Protein AF-A0A2C9LHX3-F1 (afdb_monomer)

Secondary structure (DSSP, 8-state):
-----PPPSSHHHHHHHHHHHHHHHTTEEEEEEEES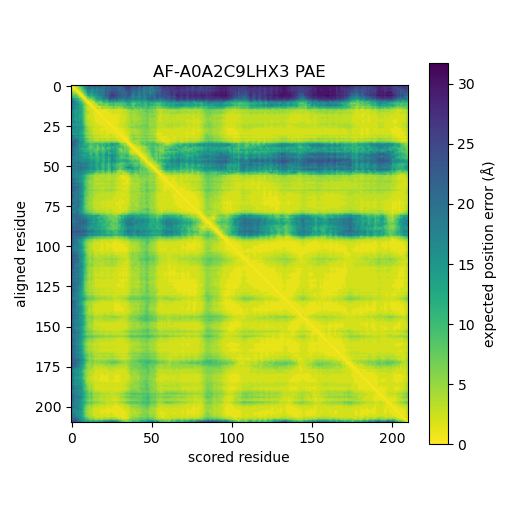S-HHHHHHHHHTTSGGGTTEEEESSGGG-SHHHHHHHHHHHHTPPPB-TTSPBPPPPSS--EEEEEEEE-STTT-HHHHHHHHHHHHHHHHHS-BSTTSEEEEEEEESSSEEEEE-TTS-SSHHHHHHHHHT-----S---HHHHHHHIIIIITSGGGT--SSS-EEEEEEE--

Nearest PDB structures (foldseek):
  4neh-assembly1_A  TM=8.102E-01  e=3.049E-07  Homo sapiens
  4dmu-assembly5_J  TM=9.022E-01  e=3.656E-06  Homo sapiens
  3hxq-assembly1_A  TM=9.289E-01  e=1.877E-05  Homo sapiens
  1m10-assembly1_A  TM=8.934E-01  e=4.125E-05  Homo sapiens
  4c2b-assembly3_E  TM=8.508E-01  e=2.699E-05  Homo sapiens

InterPro domains:
  IPR002035 von Willebrand factor, type A [PF00092] (99-209)
  IPR002035 von Willebrand factor, type A [PS50234] (99-210)
  IPR002035 von Willebrand factor, type A [SM00327] (97-210)
  IPR036465 von Willebrand factor 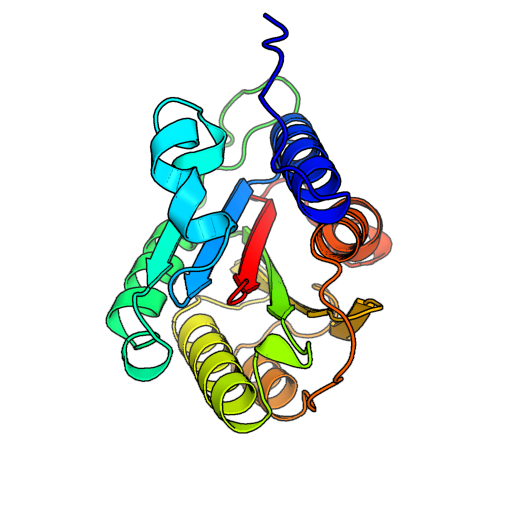A-like domain superfamily [G3DSA:3.40.50.410] (97-210)
  IPR036465 von Willebrand factor A-like domain superfamily [SSF53300] (86-208)
  IPR050525 Extracellular Matrix Assembly and Organization [PTHR24020] (97-209)

Solvent-accessible surface area (backbone atoms only — not comparable to full-atom values): 11279 Å² total; per-residue (Å²): 132,91,76,88,77,87,68,53,97,48,72,51,50,43,38,34,53,54,39,51,53,57,31,48,78,70,58,31,49,55,33,37,40,26,30,35,84,17,63,59,42,70,42,44,71,81,38,59,88,39,84,76,41,79,40,55,46,75,26,78,36,66,90,63,54,37,67,74,57,30,52,53,48,37,56,52,60,50,65,52,69,22,51,47,98,89,67,47,77,49,84,81,66,100,59,50,41,26,41,35,40,36,38,40,49,24,17,50,91,51,37,73,70,48,35,51,46,51,49,52,35,52,35,52,27,52,69,69,43,66,43,23,82,90,26,26,30,52,20,40,30,39,27,9,70,53,74,42,79,78,41,50,33,65,74,44,52,44,49,68,59,46,44,57,52,54,69,68,66,71,84,68,44,50,50,76,38,61,23,58,40,49,46,45,44,64,65,52,51,55,25,66,92,29,50,41,62,84,88,32,27,36,34,38,38,39,38,44,54,78

Organism: Biomphalaria glabrata (NCBI:txid6526)

Foldseek 3Di:
DDDDDDDPPDPLRVLQVVLLVVCVLVLEQEAEEAAAPDPVNVCLVVCVPPPNSVRYDYHNHLVSLDLVSLLVNQVVQQPDFAAANVGHTFDDDPARAEEEEEEQELEPVCPQVSSVSSLVSVLSSLVSHPAAPRHYFYWYWYDAPAIDTLAASPPDRDSVVVSVSSVPDHRDYHHHRNSRSSVCCVPPRCDVVRPHDNNHHNYYYYYYHD

Structure (mmCIF, N/CA/C/O backbone):
data_AF-A0A2C9LHX3-F1
#
_entry.id   AF-A0A2C9LHX3-F1
#
loop_
_atom_site.group_PDB
_atom_site.id
_atom_site.type_symbol
_atom_site.label_atom_id
_atom_site.label_alt_id
_atom_site.label_comp_id
_atom_site.label_asym_id
_atom_site.label_entity_id
_atom_site.label_seq_id
_atom_site.pdbx_PDB_ins_code
_atom_site.Cartn_x
_atom_site.Cartn_y
_atom_site.Cartn_z
_atom_site.occupancy
_atom_site.B_iso_or_equiv
_atom_site.auth_seq_id
_atom_site.auth_comp_id
_atom_site.auth_asym_id
_atom_site.auth_atom_id
_atom_site.pdbx_PDB_model_num
ATOM 1 N N . VAL A 1 1 ? -1.396 25.280 12.300 1.00 26.58 1 VAL A N 1
ATOM 2 C CA . VAL A 1 1 ? -0.333 26.077 11.641 1.00 26.58 1 VAL A CA 1
ATOM 3 C C . VAL A 1 1 ? -0.161 25.522 10.239 1.00 26.58 1 VAL A C 1
ATOM 5 O O . VAL A 1 1 ? 0.202 24.363 10.111 1.00 26.58 1 VAL A O 1
ATOM 8 N N . ILE A 1 2 ? -0.528 26.277 9.203 1.00 24.61 2 ILE A N 1
ATOM 9 C CA . ILE A 1 2 ? -0.367 25.837 7.810 1.00 24.61 2 ILE A CA 1
ATOM 10 C C . ILE A 1 2 ? 1.069 26.170 7.411 1.00 24.61 2 ILE A C 1
ATOM 12 O O . ILE A 1 2 ? 1.394 27.337 7.217 1.00 24.61 2 ILE A O 1
ATOM 16 N N . ILE A 1 3 ? 1.935 25.160 7.350 1.00 26.03 3 ILE A N 1
ATOM 17 C CA . ILE A 1 3 ? 3.317 25.320 6.892 1.00 26.03 3 ILE A CA 1
ATOM 18 C C . ILE A 1 3 ? 3.350 25.011 5.394 1.00 26.03 3 ILE A C 1
ATOM 20 O O . ILE A 1 3 ? 2.877 23.967 4.949 1.00 26.03 3 ILE A O 1
ATOM 24 N N . HIS A 1 4 ? 3.846 25.978 4.624 1.00 30.05 4 HIS A N 1
ATOM 25 C CA . HIS A 1 4 ? 4.151 25.872 3.199 1.00 30.05 4 HIS A CA 1
ATOM 26 C C . HIS A 1 4 ? 5.314 24.887 3.013 1.00 30.05 4 HIS A C 1
ATOM 28 O O . HIS A 1 4 ? 6.339 25.041 3.675 1.00 30.05 4 HIS A O 1
ATOM 34 N N . ILE A 1 5 ? 5.173 23.890 2.136 1.00 36.22 5 ILE A N 1
ATOM 35 C CA . ILE A 1 5 ? 6.195 22.854 1.939 1.00 36.22 5 ILE A CA 1
ATOM 36 C C . ILE A 1 5 ? 6.748 22.944 0.515 1.00 36.22 5 ILE A C 1
ATOM 38 O O . ILE A 1 5 ? 6.001 22.960 -0.464 1.00 36.22 5 ILE A O 1
ATOM 42 N N . GLY A 1 6 ? 8.076 23.049 0.431 1.00 30.72 6 GLY A N 1
ATOM 43 C CA . GLY A 1 6 ? 8.847 23.207 -0.796 1.00 30.72 6 GLY A CA 1
ATOM 44 C C . GLY A 1 6 ? 8.602 22.080 -1.795 1.00 30.72 6 GLY A C 1
ATOM 45 O O . GLY A 1 6 ? 8.682 20.895 -1.479 1.00 30.72 6 GLY A O 1
ATOM 46 N N . ALA A 1 7 ? 8.301 22.488 -3.022 1.00 37.59 7 ALA A N 1
ATOM 47 C CA . ALA A 1 7 ? 8.028 21.616 -4.144 1.00 37.59 7 ALA A CA 1
ATOM 48 C C . ALA A 1 7 ? 9.281 20.822 -4.550 1.00 37.59 7 ALA A C 1
ATOM 50 O O . ALA A 1 7 ? 10.318 21.396 -4.884 1.00 37.59 7 ALA A O 1
ATOM 51 N N . GLY A 1 8 ? 9.150 19.496 -4.650 1.00 39.44 8 GLY A N 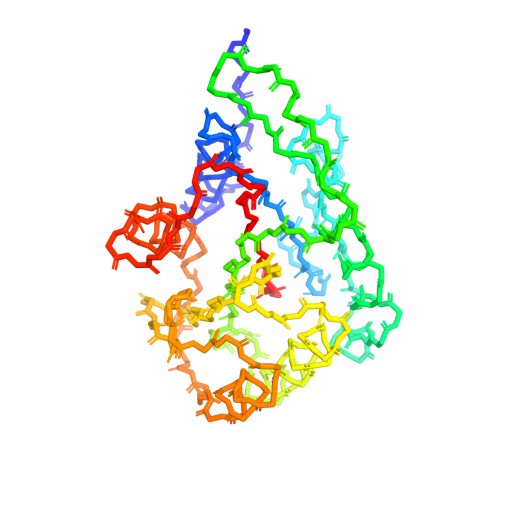1
ATOM 52 C CA . GLY A 1 8 ? 9.846 18.796 -5.727 1.00 39.44 8 GLY A CA 1
ATOM 53 C C . GLY A 1 8 ? 9.442 19.453 -7.050 1.00 39.44 8 GLY A C 1
ATOM 54 O O . GLY A 1 8 ? 8.278 19.814 -7.235 1.00 39.44 8 GLY A O 1
ATOM 55 N N . THR A 1 9 ? 10.391 19.678 -7.951 1.00 43.69 9 THR A N 1
ATOM 56 C CA . THR A 1 9 ? 10.204 20.524 -9.142 1.00 43.69 9 THR A CA 1
ATOM 57 C C . THR A 1 9 ? 9.243 19.939 -10.194 1.00 43.69 9 THR A C 1
ATOM 59 O O . THR A 1 9 ? 8.984 20.586 -11.206 1.00 43.69 9 THR A O 1
ATOM 62 N N . GLY A 1 10 ? 8.659 18.755 -9.955 1.00 54.88 10 GLY A N 1
ATOM 63 C CA . GLY A 1 10 ? 7.662 18.102 -10.809 1.00 54.88 10 GLY A CA 1
ATOM 64 C C . GLY A 1 10 ? 6.211 18.256 -10.324 1.00 54.88 10 GLY A C 1
ATOM 65 O O . GLY A 1 10 ? 5.929 18.551 -9.161 1.00 54.88 10 GLY A O 1
ATOM 66 N N . ALA A 1 11 ? 5.249 18.052 -11.229 1.00 61.38 11 ALA A N 1
ATOM 67 C CA . ALA A 1 11 ? 3.821 18.042 -10.890 1.00 61.38 11 ALA A CA 1
ATOM 68 C C . ALA A 1 11 ? 3.440 16.853 -9.981 1.00 61.38 11 ALA A C 1
ATOM 70 O O . ALA A 1 11 ? 2.682 17.040 -9.031 1.00 61.38 11 ALA A O 1
ATOM 71 N N . ASP A 1 12 ? 4.015 15.665 -10.212 1.00 66.62 12 ASP A N 1
ATOM 72 C CA . ASP A 1 12 ? 3.725 14.465 -9.408 1.00 66.62 12 ASP A CA 1
ATOM 73 C C . ASP A 1 12 ? 4.192 14.611 -7.949 1.00 66.62 12 ASP A C 1
ATOM 75 O O . ASP A 1 12 ? 3.448 14.274 -7.036 1.00 66.62 12 ASP A O 1
ATOM 79 N N . SER A 1 13 ? 5.352 15.232 -7.695 1.00 61.88 13 SER A N 1
ATOM 80 C CA . SER A 1 13 ? 5.851 15.450 -6.327 1.00 61.88 13 SER A CA 1
ATOM 81 C C . SER A 1 13 ? 4.973 16.391 -5.498 1.00 61.88 13 SER A C 1
ATOM 83 O O . SER A 1 13 ? 4.777 16.160 -4.305 1.00 61.88 13 SER A O 1
ATOM 85 N N . ARG A 1 14 ? 4.413 17.442 -6.117 1.00 66.69 14 ARG A N 1
ATOM 86 C CA . ARG A 1 14 ? 3.448 18.333 -5.446 1.00 66.69 14 ARG A CA 1
ATOM 87 C C . ARG A 1 14 ? 2.144 17.601 -5.159 1.00 66.69 14 ARG A C 1
ATOM 89 O O . ARG A 1 14 ? 1.678 17.603 -4.024 1.00 66.69 14 ARG A O 1
ATOM 96 N N . ASN A 1 15 ? 1.625 16.894 -6.162 1.00 76.19 15 ASN A N 1
ATOM 97 C CA . ASN A 1 15 ? 0.421 16.092 -5.999 1.00 76.19 15 ASN A CA 1
ATOM 98 C C . ASN A 1 15 ? 0.606 15.032 -4.906 1.00 76.19 15 ASN A C 1
ATOM 100 O O . ASN A 1 15 ? -0.295 14.846 -4.098 1.00 76.19 15 ASN A O 1
ATOM 104 N N . TYR A 1 16 ? 1.750 14.357 -4.831 1.00 80.50 16 TYR A N 1
ATOM 105 C CA . TYR A 1 16 ? 2.036 13.401 -3.766 1.00 80.50 16 TYR A CA 1
ATOM 106 C C . TYR A 1 16 ? 1.929 14.047 -2.379 1.00 80.50 16 TYR A C 1
ATOM 108 O O . TYR A 1 16 ? 1.150 13.568 -1.558 1.00 80.50 16 TYR A O 1
ATOM 116 N N . ALA A 1 17 ? 2.656 15.143 -2.128 1.00 77.19 17 ALA A N 1
ATOM 117 C CA . ALA A 1 17 ? 2.717 15.762 -0.803 1.00 77.19 17 ALA A CA 1
ATOM 118 C C . ALA A 1 17 ? 1.336 16.255 -0.344 1.00 77.19 17 ALA A C 1
ATOM 120 O O . ALA A 1 17 ? 0.904 15.948 0.769 1.00 77.19 17 ALA A O 1
ATOM 121 N N . ASP A 1 18 ? 0.596 16.918 -1.236 1.00 83.50 18 ASP A N 1
ATOM 122 C CA . ASP A 1 18 ? -0.776 17.354 -0.966 1.00 83.50 18 ASP A CA 1
ATOM 123 C C . ASP A 1 18 ? -1.690 16.158 -0.670 1.00 83.50 18 ASP A C 1
ATOM 125 O O . ASP A 1 18 ? -2.533 16.199 0.232 1.00 83.50 18 ASP A O 1
ATOM 129 N N . ASN A 1 19 ? -1.513 15.051 -1.399 1.00 86.69 19 ASN A N 1
ATOM 130 C CA . ASN A 1 19 ? -2.313 13.860 -1.175 1.00 86.69 19 ASN A CA 1
ATOM 131 C C . ASN A 1 19 ? -1.940 13.116 0.124 1.00 86.69 19 ASN A C 1
ATOM 133 O O . ASN A 1 19 ? -2.826 12.554 0.771 1.00 86.69 19 ASN A O 1
ATOM 137 N N . VAL A 1 20 ? -0.685 13.126 0.562 1.00 83.69 20 VAL A N 1
ATOM 138 C CA . VAL A 1 20 ? -0.319 12.579 1.878 1.00 83.69 20 VAL A CA 1
ATOM 139 C C . VAL A 1 20 ? -0.910 13.440 2.990 1.00 83.69 20 VAL A C 1
ATOM 141 O O . VAL A 1 20 ? -1.578 12.910 3.877 1.00 83.69 20 VAL A O 1
ATOM 144 N N . LYS A 1 21 ? -0.778 14.766 2.898 1.00 83.31 21 LYS A N 1
ATOM 145 C CA . LYS A 1 21 ? -1.331 15.696 3.888 1.00 83.31 21 LYS A CA 1
ATOM 146 C C . LYS A 1 21 ? -2.838 15.513 4.080 1.00 83.31 21 LYS A C 1
ATOM 148 O O . LYS A 1 21 ? -3.302 15.305 5.196 1.00 83.31 21 LYS A O 1
ATOM 153 N N . ILE A 1 22 ? -3.600 15.506 2.987 1.00 86.88 22 ILE A N 1
ATOM 154 C CA . ILE A 1 22 ? -5.056 15.302 3.036 1.00 86.88 22 ILE A CA 1
ATOM 155 C C . ILE A 1 22 ? -5.409 13.888 3.544 1.00 86.88 22 ILE A C 1
ATOM 157 O O . ILE A 1 22 ? -6.469 13.698 4.135 1.00 86.88 22 ILE A O 1
ATOM 161 N N . ALA A 1 23 ? -4.562 12.873 3.313 1.00 87.31 23 ALA A N 1
ATOM 162 C CA . ALA A 1 23 ? -4.775 11.545 3.897 1.00 87.31 23 ALA A CA 1
ATOM 163 C C . ALA A 1 23 ? -4.727 11.618 5.428 1.00 87.31 23 ALA A C 1
ATOM 165 O O . ALA A 1 23 ? -5.660 11.168 6.090 1.00 87.31 23 ALA A O 1
ATOM 166 N N . LEU A 1 24 ? -3.689 12.256 5.969 1.00 84.44 24 LEU A N 1
ATOM 167 C CA . LEU A 1 24 ? -3.492 12.406 7.408 1.00 84.44 24 LEU A CA 1
ATOM 168 C C . LEU A 1 24 ? -4.596 13.246 8.056 1.00 84.44 24 LEU A C 1
ATOM 170 O O . LEU A 1 24 ? -5.100 12.865 9.106 1.00 84.44 24 LEU A O 1
ATOM 174 N N . GLU A 1 25 ? -5.039 14.326 7.403 1.00 84.50 25 GLU A N 1
ATOM 175 C CA . GLU A 1 25 ? -6.191 15.132 7.846 1.00 84.50 25 GLU A CA 1
ATOM 176 C C . GLU A 1 25 ? -7.493 14.313 7.915 1.00 84.50 25 GLU A C 1
ATOM 178 O O . GLU A 1 25 ? -8.366 14.607 8.723 1.00 84.50 25 GLU A O 1
ATOM 183 N N . LYS A 1 26 ? -7.616 13.252 7.106 1.00 85.25 26 LYS A N 1
ATOM 184 C CA . LYS A 1 26 ? -8.730 12.291 7.148 1.00 85.25 26 LYS A CA 1
ATOM 185 C C . LYS A 1 26 ? -8.484 11.114 8.105 1.00 85.25 26 LYS A C 1
ATOM 187 O O . LYS A 1 26 ? -9.244 10.147 8.075 1.00 85.25 26 LYS A O 1
ATOM 192 N N . GLY A 1 27 ? -7.417 11.132 8.903 1.00 84.69 27 GLY A N 1
ATOM 193 C CA . GLY A 1 27 ? -7.042 10.018 9.780 1.00 84.69 27 GLY A CA 1
ATOM 194 C C . GLY A 1 27 ? -6.574 8.765 9.028 1.00 84.69 27 GLY A C 1
ATOM 195 O O . GLY A 1 27 ? -6.708 7.654 9.538 1.00 84.69 27 GLY A O 1
ATOM 196 N N . ILE A 1 28 ? -6.076 8.918 7.795 1.00 88.38 28 ILE A N 1
ATOM 197 C CA . ILE A 1 28 ? -5.495 7.835 6.991 1.00 88.38 28 ILE A CA 1
ATOM 198 C C . ILE A 1 28 ? -3.972 7.902 7.111 1.00 88.38 28 ILE A C 1
ATOM 200 O O . ILE A 1 28 ? -3.351 8.899 6.745 1.00 88.38 28 ILE A O 1
ATOM 204 N N . ILE A 1 29 ? -3.367 6.817 7.586 1.00 88.94 29 ILE A N 1
ATOM 205 C CA . ILE A 1 29 ? -1.917 6.691 7.766 1.00 88.94 29 ILE A CA 1
ATOM 206 C C . ILE A 1 29 ? -1.294 6.261 6.436 1.00 88.94 29 ILE A C 1
ATOM 208 O O . ILE A 1 29 ? -1.824 5.373 5.774 1.00 88.94 29 ILE A O 1
ATOM 212 N N . VAL A 1 30 ? -0.170 6.858 6.034 1.00 89.06 30 VAL A N 1
ATOM 213 C CA . VAL A 1 30 ? 0.506 6.525 4.767 1.00 89.06 30 VAL A CA 1
ATOM 214 C C . VAL A 1 30 ? 1.917 6.024 5.041 1.00 89.06 30 VAL A C 1
ATOM 216 O O . VAL A 1 30 ? 2.792 6.803 5.399 1.00 89.06 30 VAL A O 1
ATOM 219 N N . TYR A 1 31 ? 2.142 4.730 4.837 1.00 90.88 31 TYR A N 1
ATOM 220 C CA . TYR A 1 31 ? 3.459 4.106 4.841 1.00 90.88 31 TYR A CA 1
ATOM 221 C C . TYR A 1 31 ? 4.077 4.144 3.450 1.00 90.88 31 TYR A C 1
ATOM 223 O O . TYR A 1 31 ? 3.475 3.657 2.496 1.00 90.88 31 TYR A O 1
ATOM 231 N N . ASN A 1 32 ? 5.299 4.660 3.339 1.00 87.69 32 ASN A N 1
ATOM 232 C CA . ASN A 1 32 ? 6.011 4.760 2.067 1.00 87.69 32 ASN A CA 1
ATOM 233 C C . ASN A 1 32 ? 7.176 3.777 2.044 1.00 87.69 32 ASN A C 1
ATOM 235 O O . ASN A 1 32 ? 8.154 3.961 2.760 1.00 87.69 32 ASN A O 1
ATOM 239 N N . VAL A 1 33 ? 7.094 2.748 1.212 1.00 90.62 33 VAL A N 1
ATOM 240 C CA . VAL A 1 33 ? 8.188 1.828 0.902 1.00 90.62 33 VAL A CA 1
ATOM 241 C C . VAL A 1 33 ? 8.810 2.287 -0.412 1.00 90.62 33 VAL A C 1
ATOM 243 O O . VAL A 1 33 ? 8.330 1.956 -1.496 1.00 90.62 33 VAL A O 1
ATOM 246 N N . ALA A 1 34 ? 9.850 3.106 -0.300 1.00 86.25 34 ALA A N 1
ATOM 247 C CA . ALA A 1 34 ? 10.487 3.749 -1.441 1.00 86.25 34 ALA A CA 1
ATOM 248 C C . ALA A 1 34 ? 11.812 3.047 -1.760 1.00 86.25 34 ALA A C 1
ATOM 250 O O . ALA A 1 34 ? 12.700 2.980 -0.909 1.00 86.25 34 ALA A O 1
ATOM 251 N N . VAL A 1 35 ? 11.922 2.485 -2.963 1.00 88.12 35 VAL A N 1
ATOM 252 C CA . VAL A 1 35 ? 13.043 1.632 -3.373 1.00 88.12 35 VAL A CA 1
ATOM 253 C C . VAL A 1 35 ? 13.988 2.379 -4.317 1.00 88.12 35 VAL A C 1
ATOM 255 O O . VAL A 1 35 ? 13.544 2.919 -5.322 1.00 88.12 35 VAL A O 1
ATOM 258 N N . GLY A 1 36 ? 15.292 2.352 -4.056 1.00 84.88 36 GLY A N 1
ATOM 259 C CA . GLY A 1 36 ? 16.303 3.023 -4.873 1.00 84.88 36 GLY A CA 1
ATOM 260 C C . GLY A 1 36 ? 16.696 4.392 -4.328 1.00 84.88 36 GLY A C 1
ATOM 261 O O . GLY A 1 36 ? 16.655 4.645 -3.127 1.00 84.88 36 GLY A O 1
ATOM 262 N N . ASP A 1 37 ? 17.084 5.270 -5.239 1.00 70.94 37 ASP A N 1
ATOM 263 C CA . ASP A 1 37 ? 17.548 6.641 -5.030 1.00 70.94 37 ASP A CA 1
ATOM 264 C C . ASP A 1 37 ? 16.574 7.660 -5.647 1.00 70.94 37 ASP A C 1
ATOM 266 O O . ASP A 1 37 ? 16.965 8.734 -6.103 1.00 70.94 37 ASP A O 1
ATOM 270 N N . GLY A 1 38 ? 15.286 7.309 -5.670 1.00 65.69 38 GLY A N 1
ATOM 271 C CA . GLY A 1 38 ? 14.204 8.139 -6.190 1.00 65.69 38 GLY A CA 1
ATOM 272 C C . GLY A 1 38 ? 13.948 9.423 -5.390 1.00 65.69 38 GLY A C 1
ATOM 273 O O . GLY A 1 38 ? 14.425 9.603 -4.267 1.00 65.69 38 GLY A O 1
ATOM 274 N N . TRP A 1 39 ? 13.150 10.330 -5.955 1.00 64.94 39 TRP A N 1
ATOM 275 C CA . TRP A 1 39 ? 12.713 11.580 -5.335 1.00 64.94 39 TRP A CA 1
ATOM 276 C C . TRP A 1 39 ? 12.108 11.353 -3.949 1.00 64.94 39 TRP A C 1
ATOM 278 O O . TRP A 1 39 ? 12.465 12.095 -3.032 1.00 64.94 39 TRP A O 1
ATOM 288 N N . ILE A 1 40 ? 11.251 10.332 -3.772 1.00 64.25 40 ILE A N 1
ATOM 289 C CA . ILE A 1 40 ? 10.654 10.056 -2.455 1.00 64.25 40 ILE A CA 1
ATOM 290 C C . ILE A 1 40 ? 11.765 9.795 -1.445 1.00 64.25 40 ILE A C 1
ATOM 292 O O . ILE A 1 40 ? 11.768 10.438 -0.401 1.00 64.25 40 ILE A O 1
ATOM 296 N N . VAL A 1 41 ? 12.726 8.924 -1.782 1.00 63.19 41 VAL A N 1
ATOM 297 C CA . VAL A 1 41 ? 13.870 8.553 -0.928 1.00 63.19 41 VAL A CA 1
ATOM 298 C C . VAL A 1 41 ? 14.748 9.766 -0.617 1.00 63.19 41 VAL A C 1
ATOM 300 O O . VAL A 1 41 ? 15.054 10.024 0.546 1.00 63.19 41 VAL A O 1
ATOM 303 N N . ASN A 1 42 ? 15.101 10.551 -1.635 1.00 61.25 42 ASN A N 1
ATOM 304 C CA . ASN A 1 42 ? 16.011 11.691 -1.502 1.00 61.25 42 ASN A CA 1
ATOM 305 C C . ASN A 1 42 ? 15.404 12.869 -0.739 1.00 61.25 42 ASN A C 1
ATOM 307 O O . ASN A 1 42 ? 16.137 13.683 -0.182 1.00 61.25 42 ASN A O 1
ATOM 311 N N . LYS A 1 43 ? 14.073 12.969 -0.696 1.00 63.06 43 LYS A N 1
ATOM 312 C CA . LYS A 1 43 ? 13.369 14.001 0.069 1.00 63.06 43 LYS A CA 1
ATOM 313 C C . LYS A 1 43 ? 12.967 13.563 1.472 1.00 63.06 43 LYS A C 1
ATOM 315 O O . LYS A 1 43 ? 12.535 14.409 2.252 1.00 63.06 43 LYS A O 1
ATOM 320 N N . LEU A 1 44 ? 13.156 12.292 1.842 1.00 59.22 44 LEU A N 1
ATOM 321 C CA . LEU A 1 44 ? 12.843 11.823 3.197 1.00 59.22 44 LEU A CA 1
ATOM 322 C C . LEU A 1 44 ? 13.588 12.610 4.279 1.00 59.22 44 LEU A C 1
ATOM 324 O O . LEU A 1 44 ? 13.030 12.803 5.350 1.00 59.22 44 LEU A O 1
ATOM 328 N N . SER A 1 45 ? 14.810 13.080 4.014 1.00 51.09 45 SER A N 1
ATOM 329 C CA . SER A 1 45 ? 15.601 13.875 4.963 1.00 51.09 45 SER A CA 1
ATOM 330 C C . SER A 1 45 ? 15.059 15.295 5.153 1.00 51.09 45 SER A C 1
ATOM 332 O O . SER A 1 45 ? 15.012 15.780 6.280 1.00 51.09 45 SER A O 1
ATOM 334 N N . GLU A 1 46 ? 14.598 15.942 4.080 1.00 54.22 46 GLU A N 1
ATOM 335 C CA . GLU A 1 46 ? 13.963 17.269 4.132 1.00 54.22 46 GLU A CA 1
ATOM 336 C C . GLU A 1 46 ? 12.619 17.222 4.862 1.00 54.22 46 GLU A C 1
ATOM 338 O O . GLU A 1 46 ? 12.219 18.177 5.528 1.00 54.22 46 GLU A O 1
ATOM 343 N N . PHE A 1 47 ? 11.936 16.087 4.760 1.00 52.38 47 PHE A N 1
ATOM 344 C CA . PHE A 1 47 ? 10.643 15.875 5.377 1.00 52.38 47 PHE A CA 1
ATOM 345 C C . PHE A 1 47 ? 10.725 15.181 6.749 1.00 52.38 47 PHE A C 1
ATOM 347 O O . PHE A 1 47 ? 9.726 15.176 7.450 1.00 52.38 47 PHE A O 1
ATOM 354 N N . ALA A 1 48 ? 11.889 14.678 7.188 1.00 49.16 48 ALA A N 1
ATOM 355 C CA . ALA A 1 48 ? 12.076 13.882 8.415 1.00 49.16 48 ALA A CA 1
ATOM 356 C C . ALA A 1 48 ? 11.591 14.548 9.721 1.00 49.16 48 ALA A C 1
ATOM 358 O O . ALA A 1 48 ? 11.357 13.858 10.713 1.00 49.16 48 ALA A O 1
ATOM 359 N N . GLY A 1 49 ? 11.450 15.877 9.734 1.00 50.34 49 GLY A N 1
ATOM 360 C CA . GLY A 1 49 ? 10.885 16.641 10.853 1.00 50.34 49 GLY A CA 1
ATOM 361 C C . GLY A 1 49 ? 9.362 16.790 10.817 1.00 50.34 49 GLY A C 1
ATOM 362 O O . GLY A 1 49 ? 8.795 17.410 11.716 1.00 50.34 49 GLY A O 1
ATOM 363 N N . GLN A 1 50 ? 8.702 16.265 9.788 1.00 57.56 50 GLN A N 1
ATOM 364 C CA . GLN A 1 50 ? 7.275 16.405 9.576 1.00 57.56 50 GLN A CA 1
ATOM 365 C C . GLN A 1 50 ? 6.543 15.082 9.922 1.00 57.56 50 GLN A C 1
ATOM 367 O O . GLN A 1 50 ? 7.052 13.993 9.626 1.00 57.56 50 GLN A O 1
ATOM 372 N N . PRO A 1 51 ? 5.376 15.123 10.597 1.00 53.91 51 PRO A N 1
ATOM 373 C CA . PRO A 1 51 ? 4.629 13.924 10.998 1.00 53.91 51 PRO A CA 1
ATOM 374 C C . PRO A 1 51 ? 4.384 12.907 9.868 1.00 53.91 51 PRO A C 1
ATOM 376 O O . PRO A 1 51 ? 4.356 11.702 10.125 1.00 53.91 51 PRO A O 1
ATOM 379 N N . GLU A 1 52 ? 4.252 13.376 8.624 1.00 51.44 52 GLU A N 1
ATOM 380 C CA . GLU A 1 52 ? 4.002 12.578 7.418 1.00 51.44 52 GLU A CA 1
ATOM 381 C C . GLU A 1 52 ? 5.120 11.599 7.049 1.00 51.44 52 GLU A C 1
ATOM 383 O O . GLU A 1 52 ? 4.854 10.618 6.356 1.00 51.44 52 GLU A O 1
ATOM 388 N N . THR A 1 53 ? 6.353 11.793 7.522 1.00 52.25 53 THR A N 1
ATOM 389 C CA . THR A 1 53 ? 7.484 10.920 7.147 1.00 52.25 53 THR A CA 1
ATOM 390 C C . THR A 1 53 ? 7.881 9.901 8.177 1.00 52.25 53 THR A C 1
ATOM 392 O O . THR A 1 53 ? 8.744 9.064 7.907 1.00 52.25 53 THR A O 1
ATOM 395 N N . ARG A 1 54 ? 7.229 9.911 9.342 1.00 61.81 54 ARG A N 1
ATOM 396 C CA . ARG A 1 54 ? 7.407 8.876 10.369 1.00 61.81 54 ARG A CA 1
ATOM 397 C C . ARG A 1 54 ? 7.203 7.458 9.813 1.00 61.81 54 ARG A C 1
ATOM 399 O O . ARG A 1 54 ? 7.718 6.485 10.363 1.00 61.81 54 ARG A O 1
ATOM 406 N N . TYR A 1 55 ? 6.472 7.357 8.711 1.00 74.38 55 TYR A N 1
ATOM 407 C CA . TYR A 1 55 ? 6.024 6.119 8.098 1.00 74.38 55 TYR A CA 1
ATOM 408 C C . TYR A 1 55 ? 6.782 5.760 6.809 1.00 74.38 55 TYR A C 1
ATOM 410 O O . TYR A 1 55 ? 6.379 4.851 6.086 1.00 74.38 55 TYR A O 1
ATOM 418 N N . SER A 1 56 ? 7.904 6.426 6.526 1.00 78.00 56 SER A N 1
ATOM 419 C CA . SER A 1 56 ? 8.749 6.102 5.375 1.00 78.00 56 SER A CA 1
ATOM 420 C C . SER A 1 56 ? 9.809 5.042 5.702 1.00 78.00 56 SER A C 1
ATOM 422 O O . SER A 1 56 ? 10.472 5.078 6.738 1.00 78.00 56 SER A O 1
ATOM 424 N N . LEU A 1 57 ? 9.970 4.089 4.789 1.00 82.56 57 LEU A N 1
ATOM 425 C CA . LEU A 1 57 ? 10.898 2.964 4.815 1.00 82.56 57 LEU A CA 1
ATOM 426 C C . LEU A 1 57 ? 11.701 2.981 3.503 1.00 82.56 57 LEU A C 1
ATOM 428 O O . LEU A 1 57 ? 11.278 2.361 2.522 1.00 82.56 57 LEU A O 1
ATOM 432 N N . PRO A 1 58 ? 12.826 3.716 3.445 1.00 82.94 58 PRO A N 1
ATOM 433 C CA . PRO A 1 58 ? 13.698 3.677 2.282 1.00 82.94 58 PRO A CA 1
ATOM 434 C C . PRO A 1 58 ? 14.374 2.309 2.176 1.00 82.94 58 PRO A C 1
ATOM 436 O O . PRO A 1 58 ? 14.855 1.751 3.164 1.00 82.94 58 PRO A O 1
ATOM 439 N N . VAL A 1 59 ? 14.437 1.780 0.961 1.00 86.06 59 VAL A N 1
ATOM 440 C CA . VAL A 1 59 ? 15.082 0.510 0.631 1.00 86.06 59 VAL A CA 1
ATOM 441 C C . VAL A 1 59 ? 16.073 0.787 -0.489 1.00 86.06 59 VAL A C 1
ATOM 443 O O . VAL A 1 59 ? 15.676 1.255 -1.544 1.00 86.06 59 VAL A O 1
ATOM 446 N N . ALA A 1 60 ? 17.363 0.503 -0.307 1.00 86.88 60 ALA A N 1
ATOM 447 C CA . ALA A 1 60 ? 18.365 0.993 -1.263 1.00 86.88 60 ALA A CA 1
ATOM 448 C C . ALA A 1 60 ? 18.231 0.404 -2.683 1.00 86.88 60 ALA A C 1
ATOM 450 O O . ALA A 1 60 ? 18.663 1.029 -3.643 1.00 86.88 60 ALA A O 1
ATOM 451 N N . ASN A 1 61 ? 17.658 -0.795 -2.838 1.00 89.75 61 ASN A N 1
ATOM 452 C CA . ASN A 1 61 ? 17.365 -1.418 -4.134 1.00 89.75 61 ASN A CA 1
ATOM 453 C C . ASN A 1 61 ? 16.383 -2.595 -3.974 1.00 89.75 61 ASN A C 1
ATOM 455 O O . ASN A 1 61 ? 16.141 -3.070 -2.866 1.00 89.75 61 ASN A O 1
ATOM 459 N N . PHE A 1 62 ? 15.826 -3.090 -5.082 1.00 91.25 62 PHE A N 1
ATOM 460 C CA . PHE A 1 62 ? 14.834 -4.173 -5.063 1.00 91.25 62 PHE A CA 1
ATOM 461 C C . PHE A 1 62 ? 15.307 -5.482 -4.410 1.00 91.25 62 PHE A C 1
ATOM 463 O O . PHE A 1 62 ? 14.514 -6.076 -3.686 1.00 91.25 62 PHE A O 1
ATOM 470 N N . PRO A 1 63 ? 16.563 -5.938 -4.568 1.00 92.81 63 PRO A N 1
ATOM 471 C CA . PRO A 1 63 ? 17.067 -7.083 -3.802 1.00 92.81 63 PRO A CA 1
ATOM 472 C C . PRO A 1 63 ? 16.964 -6.936 -2.272 1.00 92.81 63 PRO A C 1
ATOM 474 O O . PRO A 1 63 ? 16.857 -7.936 -1.562 1.00 92.81 63 PRO A O 1
ATOM 477 N N . LEU A 1 64 ? 16.973 -5.706 -1.750 1.00 92.44 64 LEU A N 1
ATOM 478 C CA . LEU A 1 64 ? 16.791 -5.422 -0.322 1.00 92.44 64 LEU A CA 1
ATOM 479 C C . LEU A 1 64 ? 15.321 -5.257 0.088 1.00 92.44 64 LEU A C 1
ATOM 481 O O . LEU A 1 64 ? 15.035 -5.136 1.279 1.00 92.44 64 LEU A O 1
ATOM 485 N N . LEU A 1 65 ? 14.381 -5.292 -0.859 1.00 93.69 65 LEU A N 1
ATOM 486 C CA . LEU A 1 65 ? 12.946 -5.337 -0.591 1.00 93.69 65 LEU A CA 1
ATOM 487 C C . LEU A 1 65 ? 12.558 -6.764 -0.165 1.00 93.69 65 LEU A C 1
ATOM 489 O O . LEU A 1 65 ? 11.978 -7.548 -0.916 1.00 93.69 65 LEU A O 1
ATOM 493 N N . ASN A 1 66 ? 12.938 -7.122 1.057 1.00 92.94 66 ASN A N 1
ATOM 494 C CA . ASN A 1 66 ? 12.958 -8.493 1.556 1.00 92.94 66 ASN A CA 1
ATOM 495 C C . ASN A 1 66 ? 12.125 -8.671 2.840 1.00 92.94 66 ASN A C 1
ATOM 497 O O . ASN A 1 66 ? 11.440 -7.758 3.307 1.00 92.94 66 ASN A O 1
ATOM 501 N N . ALA A 1 67 ? 12.173 -9.879 3.407 1.00 94.69 67 ALA A N 1
ATOM 502 C CA . ALA A 1 67 ? 11.376 -10.266 4.568 1.00 94.69 67 ALA A CA 1
ATOM 503 C C . ALA A 1 67 ? 11.522 -9.331 5.789 1.00 94.69 67 ALA A C 1
ATOM 505 O O . ALA A 1 67 ? 10.493 -8.957 6.347 1.00 94.69 67 ALA A O 1
ATOM 506 N N . PRO A 1 68 ? 12.728 -8.895 6.206 1.00 95.06 68 PRO A N 1
ATOM 507 C CA . PRO A 1 68 ? 12.884 -7.898 7.268 1.00 95.06 68 PRO A CA 1
ATOM 508 C C . PRO A 1 68 ? 12.063 -6.611 7.081 1.00 95.06 68 PRO A C 1
ATOM 510 O O . PRO A 1 68 ? 11.446 -6.140 8.042 1.00 95.06 68 PRO A O 1
ATOM 513 N N . VAL A 1 69 ? 12.009 -6.067 5.859 1.00 90.94 69 VAL A N 1
ATOM 514 C CA . VAL A 1 69 ? 11.219 -4.862 5.547 1.00 90.94 69 VAL A CA 1
ATOM 515 C C . VAL A 1 69 ? 9.733 -5.151 5.740 1.00 90.94 69 VAL A C 1
ATOM 517 O O . VAL A 1 69 ? 9.047 -4.429 6.465 1.00 90.94 69 VAL A O 1
ATOM 520 N N . SER A 1 70 ? 9.243 -6.249 5.164 1.00 94.81 70 SER A N 1
ATOM 521 C CA . SER A 1 70 ? 7.834 -6.634 5.262 1.00 94.81 70 SER A CA 1
ATOM 522 C C . SER A 1 70 ? 7.415 -7.005 6.685 1.00 94.81 70 SER A C 1
ATOM 524 O O . SER A 1 70 ? 6.329 -6.629 7.102 1.00 94.81 70 SER A O 1
ATOM 526 N N . ASN A 1 71 ? 8.265 -7.692 7.453 1.00 95.81 71 ASN A N 1
ATOM 527 C CA . ASN A 1 71 ? 8.001 -8.039 8.853 1.00 95.81 71 ASN A CA 1
ATOM 528 C C . ASN A 1 71 ? 7.895 -6.774 9.715 1.00 95.81 71 ASN A C 1
ATOM 530 O O . ASN A 1 71 ? 6.984 -6.649 10.529 1.00 95.81 71 ASN A O 1
ATOM 534 N N . THR A 1 72 ? 8.804 -5.816 9.505 1.00 92.19 72 THR A N 1
ATOM 535 C CA . THR A 1 72 ? 8.762 -4.515 10.186 1.00 92.19 72 THR A CA 1
ATOM 536 C C . THR A 1 72 ? 7.473 -3.775 9.854 1.00 92.19 72 THR A C 1
ATOM 538 O O . THR A 1 72 ? 6.817 -3.243 10.747 1.00 92.19 72 THR A O 1
ATOM 541 N N . LEU A 1 73 ? 7.093 -3.750 8.577 1.00 93.44 73 LEU A N 1
ATOM 542 C CA . LEU A 1 73 ? 5.884 -3.077 8.132 1.00 93.44 73 LEU A CA 1
ATOM 543 C C . LEU A 1 73 ? 4.622 -3.757 8.675 1.00 93.44 73 LEU A C 1
ATOM 545 O O . LEU A 1 73 ? 3.783 -3.061 9.234 1.00 93.44 73 LEU A O 1
ATOM 549 N N . ALA A 1 74 ? 4.526 -5.089 8.601 1.00 96.38 74 ALA A N 1
ATOM 550 C CA . ALA A 1 74 ? 3.430 -5.874 9.172 1.00 96.38 74 ALA A CA 1
ATOM 551 C C . ALA A 1 74 ? 3.255 -5.586 10.668 1.00 96.38 74 ALA A C 1
ATOM 553 O O . ALA A 1 74 ? 2.159 -5.252 11.111 1.00 96.38 74 ALA A O 1
ATOM 554 N N . TYR A 1 75 ? 4.352 -5.623 11.430 1.00 93.94 75 TYR A N 1
ATOM 555 C CA . TYR A 1 75 ? 4.327 -5.295 12.851 1.00 93.94 75 TYR A CA 1
ATOM 556 C C . TYR A 1 75 ? 3.798 -3.879 13.097 1.00 93.94 75 TYR A C 1
ATOM 558 O O . TYR A 1 75 ? 2.945 -3.681 13.957 1.00 93.94 75 TYR A O 1
ATOM 566 N N . ARG A 1 76 ? 4.276 -2.886 12.340 1.00 91.88 76 ARG A N 1
ATOM 567 C CA . ARG A 1 76 ? 3.852 -1.494 12.518 1.00 91.88 76 ARG A CA 1
ATOM 568 C C . ARG A 1 76 ? 2.368 -1.300 12.208 1.00 91.88 76 ARG A C 1
ATOM 570 O O . ARG A 1 76 ? 1.659 -0.764 13.052 1.00 91.88 76 ARG A O 1
ATOM 577 N N . VAL A 1 77 ? 1.890 -1.786 11.059 1.00 92.62 77 VAL A N 1
ATOM 578 C CA . VAL A 1 77 ? 0.494 -1.582 10.632 1.00 92.62 77 VAL A CA 1
ATOM 579 C C . VAL A 1 77 ? -0.511 -2.316 11.521 1.00 92.62 77 VAL A C 1
ATOM 581 O O . VAL A 1 77 ? -1.589 -1.790 11.778 1.00 92.62 77 VAL A O 1
ATOM 584 N N . GLU A 1 78 ? -0.161 -3.492 12.051 1.00 92.81 78 GLU A N 1
ATOM 585 C CA . GLU A 1 78 ? -1.016 -4.224 13.000 1.00 92.81 78 GLU A CA 1
ATOM 586 C C . GLU A 1 78 ? -1.083 -3.581 14.385 1.00 92.81 78 GLU A C 1
ATOM 588 O O . GLU A 1 78 ? -2.018 -3.842 15.143 1.00 92.81 78 GLU A O 1
ATOM 593 N N . ASN A 1 79 ? -0.104 -2.740 14.712 1.00 89.81 79 ASN A N 1
ATOM 594 C CA . ASN A 1 79 ? -0.044 -2.017 15.971 1.00 89.81 79 ASN A CA 1
ATOM 595 C C . ASN A 1 79 ? -0.535 -0.571 15.847 1.00 89.81 79 ASN A C 1
ATOM 597 O O . ASN A 1 79 ? -0.413 0.171 16.817 1.00 89.81 79 ASN A O 1
ATOM 601 N N . GLU A 1 80 ? -1.112 -0.138 14.727 1.00 88.25 80 GLU A N 1
ATOM 602 C CA . GLU A 1 80 ? -1.706 1.201 14.661 1.00 88.25 80 GLU A CA 1
ATOM 603 C C . GLU A 1 80 ? -2.960 1.322 15.540 1.00 88.25 80 GLU A C 1
ATOM 605 O O . GLU A 1 80 ? -3.690 0.356 15.772 1.00 88.25 80 GLU A O 1
ATOM 610 N N . VAL A 1 81 ? -3.197 2.521 16.078 1.00 80.75 81 VAL A N 1
ATOM 611 C CA . VAL A 1 81 ? -4.392 2.836 16.881 1.00 80.75 81 VAL A CA 1
ATOM 612 C C . VAL A 1 81 ? -5.379 3.597 16.002 1.00 80.75 81 VAL A C 1
ATOM 614 O O . VAL A 1 81 ? -4.960 4.546 15.338 1.00 80.75 81 VAL A O 1
ATOM 617 N N . PRO A 1 82 ? -6.674 3.232 15.987 1.00 74.75 82 PRO A N 1
ATOM 618 C CA . PRO A 1 82 ? -7.670 4.064 15.336 1.00 74.75 82 PRO A CA 1
ATOM 619 C C . PRO A 1 82 ? -7.797 5.387 16.094 1.00 74.75 82 PRO A C 1
ATOM 621 O O . PRO A 1 82 ? -7.911 5.392 17.319 1.00 74.75 82 PRO A O 1
ATOM 624 N N . TYR A 1 83 ? -7.824 6.498 15.366 1.00 69.06 83 TYR A N 1
ATOM 625 C CA . TYR A 1 83 ? -8.198 7.797 15.912 1.00 69.06 83 TYR A CA 1
ATOM 626 C C . TYR A 1 83 ? -9.547 8.203 15.332 1.00 69.06 83 TYR A C 1
ATOM 628 O O . TYR A 1 83 ? -9.839 7.960 14.162 1.00 69.06 83 TYR A O 1
ATOM 636 N N . THR A 1 84 ? -10.372 8.798 16.176 1.00 65.00 84 THR A N 1
ATOM 637 C CA . THR A 1 84 ? -11.622 9.449 15.780 1.00 65.00 84 THR A CA 1
ATOM 638 C C . THR A 1 84 ? -11.339 10.730 14.982 1.00 65.00 84 THR A C 1
ATOM 640 O O . THR A 1 84 ? -10.212 11.230 14.980 1.00 65.00 84 THR A O 1
ATOM 643 N N . GLU A 1 85 ? -12.348 11.2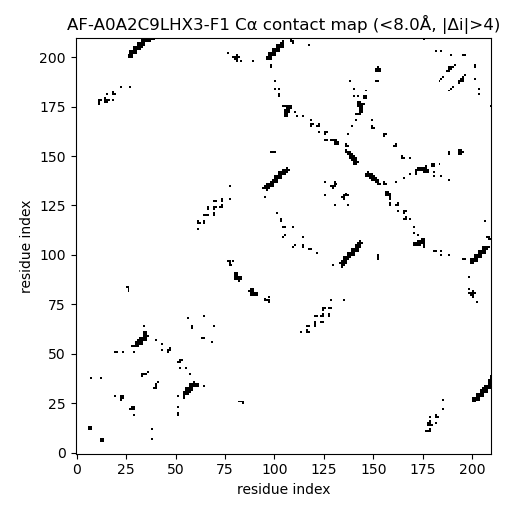72 14.290 1.00 64.81 85 GLU A N 1
ATOM 644 C CA . GLU A 1 85 ? -12.205 12.529 13.530 1.00 64.81 85 GLU A CA 1
ATOM 645 C C . GLU A 1 85 ? -11.845 13.728 14.429 1.00 64.81 85 GLU A C 1
ATOM 647 O O . GLU A 1 85 ? -11.169 14.653 13.984 1.00 64.81 85 GLU A O 1
ATOM 652 N N . ASP A 1 86 ? -12.225 13.691 15.708 1.00 69.38 86 ASP A N 1
ATOM 653 C CA . ASP A 1 86 ? -11.843 14.645 16.755 1.00 69.38 86 ASP A CA 1
ATOM 654 C C . ASP A 1 86 ? -10.476 14.340 17.404 1.00 69.38 86 ASP A C 1
ATOM 656 O O . ASP A 1 86 ? -10.039 15.046 18.312 1.00 69.38 86 ASP A O 1
ATOM 660 N N . GLY A 1 87 ? -9.755 13.328 16.909 1.00 64.19 87 GLY A N 1
ATOM 661 C CA . GLY A 1 87 ? -8.371 13.034 17.285 1.00 64.19 87 GLY A CA 1
ATOM 662 C C . GLY A 1 87 ? -8.208 12.224 18.573 1.00 64.19 87 GLY A C 1
ATOM 663 O O . GLY A 1 87 ? -7.092 12.106 19.083 1.00 64.19 87 GLY A O 1
ATOM 664 N N . LEU A 1 88 ? -9.281 11.638 19.106 1.00 69.69 88 LEU A N 1
ATOM 665 C CA . LEU A 1 88 ? -9.225 10.777 20.288 1.00 69.69 88 LEU A CA 1
ATOM 666 C C . LEU A 1 88 ? -8.888 9.324 19.911 1.00 69.69 88 LEU A C 1
ATOM 668 O O . LEU A 1 88 ? -9.457 8.800 18.946 1.00 69.69 88 LEU A O 1
ATOM 672 N N . PRO A 1 89 ? -8.005 8.643 20.667 1.00 70.50 89 PRO A N 1
ATOM 673 C CA . PRO A 1 89 ? -7.691 7.241 20.429 1.00 70.50 89 PRO A CA 1
ATOM 674 C C . PRO A 1 89 ? -8.896 6.353 20.756 1.00 70.50 89 PRO A C 1
ATOM 676 O O . PRO A 1 89 ? -9.477 6.432 21.839 1.00 70.50 89 PRO A O 1
ATOM 679 N N . VAL A 1 90 ? -9.243 5.460 19.835 1.00 72.62 90 VAL A N 1
ATOM 680 C CA . VAL A 1 90 ? -10.235 4.405 20.054 1.00 72.62 90 VAL A CA 1
ATOM 681 C C . VAL A 1 90 ? -9.573 3.253 20.812 1.00 72.62 90 VAL A C 1
ATOM 683 O O . VAL A 1 90 ? -8.406 2.921 20.580 1.00 72.62 90 VAL A O 1
ATOM 686 N N . ALA A 1 91 ? -10.312 2.629 21.733 1.00 71.94 91 ALA A N 1
ATOM 687 C CA . ALA A 1 91 ? -9.816 1.492 22.503 1.00 71.94 91 ALA A CA 1
ATOM 688 C C . ALA A 1 91 ? -9.291 0.382 21.575 1.00 71.94 91 ALA A C 1
ATOM 690 O O . ALA A 1 91 ? -9.998 -0.096 20.685 1.00 71.94 91 ALA A O 1
ATOM 691 N N . ARG A 1 92 ? -8.040 -0.042 21.795 1.00 68.62 92 ARG A N 1
ATOM 692 C CA . ARG A 1 92 ? -7.436 -1.135 21.027 1.00 68.62 92 ARG A CA 1
ATOM 693 C C . ARG A 1 92 ? -8.185 -2.441 21.289 1.00 68.62 92 ARG A C 1
ATOM 695 O O . ARG A 1 92 ? -8.403 -2.827 22.435 1.00 68.62 92 ARG A O 1
ATOM 702 N N . SER A 1 93 ? -8.524 -3.145 20.213 1.00 72.62 93 SER A N 1
ATOM 703 C CA . SER A 1 93 ? -8.986 -4.532 20.290 1.00 72.62 93 SER A CA 1
ATOM 704 C C . SER A 1 93 ? -7.829 -5.460 20.681 1.00 72.62 93 SER A C 1
ATOM 706 O O . SER A 1 93 ? -6.671 -5.173 20.384 1.00 72.62 93 SER A O 1
ATOM 708 N N . CYS A 1 94 ? -8.135 -6.598 21.312 1.00 77.06 94 CYS A N 1
ATOM 709 C CA . CYS A 1 94 ? -7.144 -7.634 21.627 1.00 77.06 94 CYS A CA 1
ATOM 710 C C . CYS A 1 94 ? -6.559 -8.316 20.377 1.00 77.06 94 CYS A C 1
ATOM 712 O O . CYS A 1 94 ? -5.534 -8.984 20.473 1.00 77.06 94 CYS A O 1
ATOM 714 N N . LEU A 1 95 ? -7.217 -8.178 19.221 1.00 85.88 95 LEU A N 1
ATOM 715 C CA . LEU A 1 95 ? -6.743 -8.677 17.933 1.00 85.88 95 LEU A CA 1
ATOM 716 C C . LEU A 1 95 ? -6.448 -7.494 17.002 1.00 85.88 95 LEU A C 1
ATOM 718 O O . LEU A 1 95 ? -7.237 -6.545 16.989 1.00 85.88 95 LEU A O 1
ATOM 722 N N . PRO A 1 96 ? -5.388 -7.551 16.175 1.00 90.38 96 PRO A N 1
ATOM 723 C CA . PRO A 1 96 ? -5.132 -6.510 15.188 1.00 90.38 96 PRO A CA 1
ATOM 724 C C . PRO A 1 96 ? -6.288 -6.343 14.202 1.00 90.38 96 PRO A C 1
ATOM 726 O O . PRO A 1 96 ? -6.764 -7.300 13.581 1.00 90.38 96 PRO A O 1
ATOM 729 N N . ARG A 1 97 ? -6.738 -5.097 14.059 1.00 93.19 97 ARG A N 1
ATOM 730 C CA . ARG A 1 97 ? -7.779 -4.670 13.121 1.00 93.19 97 ARG A CA 1
ATOM 731 C C . ARG A 1 97 ? -7.250 -3.457 12.376 1.00 93.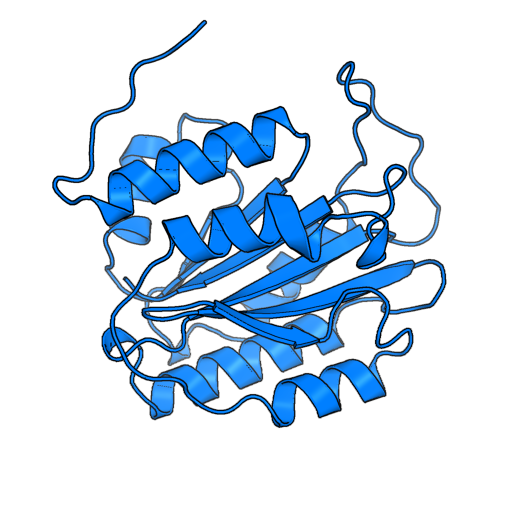19 97 ARG A C 1
ATOM 733 O O . ARG A 1 97 ? -6.809 -2.518 13.021 1.00 93.19 97 ARG A O 1
ATOM 740 N N . ALA A 1 98 ? -7.300 -3.494 11.051 1.00 95.00 98 ALA A N 1
ATOM 741 C CA . ALA A 1 98 ? -6.938 -2.385 10.175 1.00 95.00 98 ALA A CA 1
ATOM 742 C C . ALA A 1 98 ? -7.517 -2.621 8.778 1.00 95.00 98 ALA A C 1
ATOM 744 O O . ALA A 1 98 ? -7.693 -3.773 8.369 1.00 95.00 98 ALA A O 1
ATOM 745 N N . ASP A 1 99 ? -7.764 -1.541 8.048 1.00 97.06 99 ASP A N 1
ATOM 746 C CA . ASP A 1 99 ? -8.033 -1.580 6.615 1.00 97.06 99 ASP A CA 1
ATOM 747 C C . ASP A 1 99 ? -6.805 -1.077 5.873 1.00 97.06 99 ASP A C 1
ATOM 749 O O . ASP A 1 99 ? -6.396 0.074 6.037 1.00 97.06 99 ASP A O 1
ATOM 753 N N . ILE A 1 100 ? -6.209 -1.950 5.066 1.00 98.12 100 ILE A N 1
ATOM 754 C CA . ILE A 1 100 ? -4.933 -1.693 4.407 1.00 98.12 100 ILE A CA 1
ATOM 755 C C . ILE A 1 100 ? -5.146 -1.651 2.897 1.00 98.12 100 ILE A C 1
ATOM 757 O O . ILE A 1 100 ? -5.530 -2.643 2.281 1.00 98.12 100 ILE A O 1
ATOM 761 N N . VAL A 1 101 ? -4.851 -0.509 2.286 1.00 98.50 101 VAL A N 1
ATOM 762 C CA . VAL A 1 101 ? -4.798 -0.352 0.831 1.00 98.50 101 VAL A CA 1
ATOM 763 C C . VAL A 1 101 ? -3.338 -0.345 0.407 1.00 98.50 101 VAL A C 1
ATOM 765 O O . VAL A 1 101 ? -2.589 0.578 0.724 1.00 98.50 101 VAL A O 1
ATOM 768 N N . ILE A 1 102 ? -2.929 -1.377 -0.322 1.00 98.62 102 ILE A N 1
ATOM 769 C CA . ILE A 1 102 ? -1.586 -1.472 -0.887 1.00 98.62 102 ILE A CA 1
ATOM 770 C C . ILE A 1 102 ? -1.616 -0.844 -2.280 1.00 98.62 102 ILE A C 1
ATOM 772 O O . ILE A 1 102 ? -2.339 -1.314 -3.159 1.00 98.62 102 ILE A O 1
ATOM 776 N N . LEU A 1 103 ? -0.837 0.218 -2.469 1.00 97.94 103 LEU A N 1
ATOM 777 C CA . LEU A 1 103 ? -0.578 0.850 -3.757 1.00 97.94 103 LEU A CA 1
ATOM 778 C C . LEU A 1 103 ? 0.729 0.287 -4.320 1.00 97.94 103 LEU A C 1
ATOM 780 O O . LEU A 1 103 ? 1.806 0.574 -3.798 1.00 97.94 103 LEU A O 1
ATOM 784 N N . LEU A 1 104 ? 0.629 -0.515 -5.377 1.00 97.69 104 LEU A N 1
ATOM 785 C CA . LEU A 1 104 ? 1.763 -1.161 -6.031 1.00 97.69 104 LEU A CA 1
ATOM 786 C C . LEU A 1 104 ? 2.108 -0.449 -7.343 1.00 97.69 104 LEU A C 1
ATOM 788 O O . LEU A 1 104 ? 1.298 -0.419 -8.271 1.00 97.69 104 LEU A O 1
ATOM 792 N N . ASP A 1 105 ? 3.317 0.099 -7.425 1.00 94.38 105 ASP A N 1
ATOM 793 C CA . ASP A 1 105 ? 3.815 0.766 -8.625 1.00 94.38 105 ASP A CA 1
ATOM 794 C C . ASP A 1 105 ? 4.084 -0.246 -9.753 1.00 94.38 105 ASP A C 1
ATOM 796 O O . ASP A 1 105 ? 4.956 -1.112 -9.660 1.00 94.38 105 ASP A O 1
ATOM 800 N N . GLY A 1 106 ? 3.301 -0.137 -10.823 1.00 94.69 106 GLY A N 1
ATOM 801 C CA . GLY A 1 106 ? 3.410 -0.902 -12.062 1.00 94.69 106 GLY A CA 1
ATOM 802 C C . GLY A 1 106 ? 3.939 -0.069 -13.231 1.00 94.69 106 GLY A C 1
ATOM 803 O O . GLY A 1 106 ? 3.690 -0.421 -14.384 1.00 94.69 106 GLY A O 1
ATOM 804 N N . SER A 1 107 ? 4.613 1.053 -12.972 1.00 91.75 107 SER A N 1
ATOM 805 C CA . SER A 1 107 ? 5.135 1.954 -14.005 1.00 91.75 107 SER A CA 1
ATOM 806 C C . SER A 1 107 ? 6.376 1.414 -14.722 1.00 91.75 107 SER A C 1
ATOM 808 O O . SER A 1 107 ? 7.062 0.496 -14.265 1.00 91.75 107 SER A O 1
ATOM 810 N N . THR A 1 108 ? 6.695 2.000 -15.878 1.00 90.00 108 THR A N 1
ATOM 811 C CA . THR A 1 108 ? 7.848 1.619 -16.710 1.00 90.00 108 THR A CA 1
ATOM 812 C C . THR A 1 108 ? 9.182 1.767 -15.976 1.00 90.00 108 THR A C 1
ATOM 814 O O . THR A 1 108 ? 10.066 0.938 -16.174 1.00 90.00 108 THR A O 1
ATOM 817 N N . SER A 1 109 ? 9.327 2.755 -15.083 1.00 87.44 109 SER A N 1
ATOM 818 C CA . SER A 1 109 ? 10.553 2.943 -14.289 1.00 87.44 109 SER A CA 1
ATOM 819 C C . SER A 1 109 ? 10.832 1.801 -13.316 1.00 87.44 109 SER A C 1
ATOM 821 O O . SER A 1 109 ? 11.989 1.566 -12.983 1.00 87.44 109 SER A O 1
ATOM 823 N N . VAL A 1 110 ? 9.800 1.068 -12.890 1.00 89.75 110 VAL A N 1
ATOM 824 C CA . VAL A 1 110 ? 9.983 -0.114 -12.044 1.00 89.75 110 VAL A CA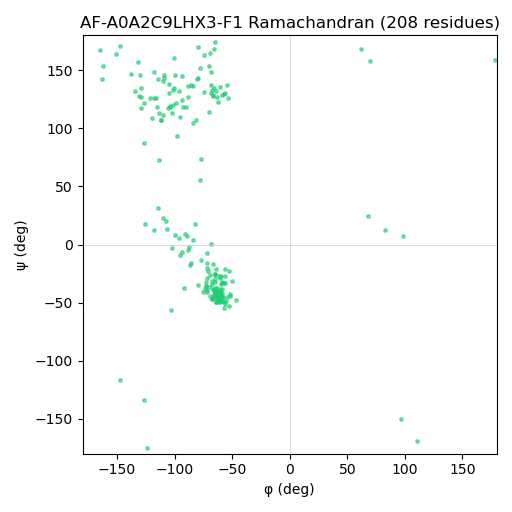 1
ATOM 825 C C . VAL A 1 110 ? 10.637 -1.232 -12.852 1.00 89.75 110 VAL A C 1
ATOM 827 O O . VAL A 1 110 ? 11.534 -1.881 -12.338 1.00 89.75 110 VAL A O 1
ATOM 830 N N . THR A 1 111 ? 10.311 -1.397 -14.138 1.00 93.19 111 THR A N 1
ATOM 831 C CA . THR A 1 111 ? 10.607 -2.584 -14.970 1.00 93.19 111 THR A CA 1
ATOM 832 C C . THR A 1 111 ? 9.805 -3.827 -14.569 1.00 93.19 111 THR A C 1
ATOM 834 O O . THR A 1 111 ? 9.360 -3.973 -13.430 1.00 93.19 111 THR A O 1
ATOM 837 N N . SER A 1 112 ? 9.653 -4.773 -15.498 1.00 94.50 112 SER A N 1
ATOM 838 C CA . SER A 1 112 ? 8.918 -6.021 -15.256 1.00 94.50 112 SER A CA 1
ATOM 839 C C . SER A 1 112 ? 9.542 -6.884 -14.155 1.00 94.50 112 SER A C 1
ATOM 841 O O . SER A 1 112 ? 8.821 -7.449 -13.336 1.00 94.50 112 SER A O 1
ATOM 843 N N . ASN A 1 113 ? 10.875 -6.979 -14.107 1.00 96.06 113 ASN A N 1
ATOM 844 C CA . ASN A 1 113 ? 11.570 -7.833 -13.142 1.00 96.06 113 ASN A CA 1
ATOM 845 C C . ASN A 1 113 ? 11.428 -7.298 -11.718 1.00 96.06 113 ASN A C 1
ATOM 847 O O . ASN A 1 113 ? 11.109 -8.057 -10.805 1.00 96.06 113 ASN A O 1
ATOM 851 N N . ASN A 1 114 ? 11.598 -5.992 -11.518 1.00 95.38 114 ASN A N 1
ATOM 852 C CA . ASN A 1 114 ? 11.419 -5.429 -10.185 1.00 95.38 114 ASN A CA 1
ATOM 853 C C . ASN A 1 114 ? 9.946 -5.393 -9.771 1.00 95.38 114 ASN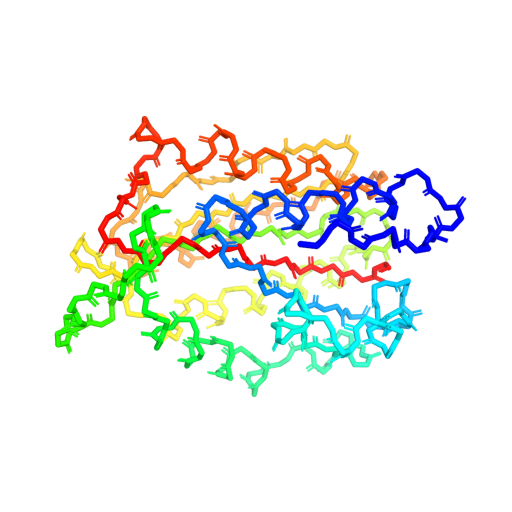 A C 1
ATOM 855 O O . ASN A 1 114 ? 9.662 -5.511 -8.583 1.00 95.38 114 ASN A O 1
ATOM 859 N N . PHE A 1 115 ? 9.007 -5.287 -10.719 1.00 96.56 115 PHE A N 1
ATOM 860 C CA . PHE A 1 115 ? 7.587 -5.440 -10.413 1.00 96.56 115 PHE A CA 1
ATOM 861 C C . PHE A 1 115 ? 7.296 -6.832 -9.841 1.00 96.56 115 PHE A C 1
ATOM 863 O O . PHE A 1 115 ? 6.561 -6.944 -8.863 1.00 96.56 115 PHE A O 1
ATOM 870 N N . LEU A 1 116 ? 7.907 -7.893 -10.386 1.00 97.19 116 LEU A N 1
ATOM 871 C CA . LEU A 1 116 ? 7.799 -9.236 -9.806 1.00 97.19 116 LEU A CA 1
ATOM 872 C C . LEU A 1 116 ? 8.365 -9.282 -8.381 1.00 97.19 116 LEU A C 1
ATOM 874 O O . LEU A 1 116 ? 7.701 -9.813 -7.494 1.00 97.19 116 LEU A O 1
ATOM 878 N N . THR A 1 117 ? 9.524 -8.667 -8.134 1.00 97.00 117 THR A N 1
ATOM 879 C CA . THR A 1 117 ? 10.100 -8.558 -6.782 1.00 97.00 117 THR A CA 1
ATOM 880 C C . THR A 1 117 ? 9.177 -7.802 -5.823 1.00 97.00 117 THR A C 1
ATOM 882 O O . THR A 1 117 ? 8.939 -8.254 -4.704 1.00 97.00 117 THR A O 1
ATOM 885 N N . ALA A 1 118 ? 8.608 -6.675 -6.255 1.00 96.88 118 ALA A N 1
ATOM 886 C CA . ALA A 1 118 ? 7.662 -5.895 -5.466 1.00 96.88 118 ALA A CA 1
ATOM 887 C C . ALA A 1 118 ? 6.375 -6.672 -5.176 1.00 96.88 118 ALA A C 1
ATOM 889 O O . ALA A 1 118 ? 5.893 -6.664 -4.046 1.00 96.88 118 ALA A O 1
ATOM 890 N N . LYS A 1 119 ? 5.846 -7.390 -6.172 1.00 98.06 119 LYS A N 1
ATOM 891 C CA . LYS A 1 119 ? 4.665 -8.246 -6.033 1.00 98.06 119 LYS A CA 1
ATOM 892 C C . LYS A 1 119 ? 4.901 -9.376 -5.033 1.00 98.06 119 LYS A C 1
ATOM 894 O O . LYS A 1 119 ? 4.065 -9.588 -4.157 1.00 98.06 119 LYS A O 1
ATOM 899 N N . GLU A 1 120 ? 6.043 -10.058 -5.114 1.00 98.12 120 GLU A N 1
ATOM 900 C CA . GLU A 1 120 ? 6.430 -11.083 -4.137 1.00 98.12 120 GLU A CA 1
ATOM 901 C C . GLU A 1 120 ? 6.615 -10.488 -2.737 1.00 98.12 120 GLU A C 1
ATOM 903 O O . GLU A 1 120 ? 6.183 -11.088 -1.754 1.00 98.12 120 GLU A O 1
ATOM 908 N N . ASN A 1 121 ? 7.160 -9.273 -2.620 1.00 97.75 121 ASN A N 1
ATOM 909 C CA . ASN A 1 121 ? 7.245 -8.596 -1.329 1.00 97.75 121 ASN A CA 1
ATOM 910 C C . ASN A 1 121 ? 5.863 -8.246 -0.756 1.00 97.75 121 ASN A C 1
ATOM 912 O O . ASN A 1 121 ? 5.610 -8.499 0.419 1.00 97.75 121 ASN A O 1
ATOM 916 N N . VAL A 1 122 ? 4.945 -7.730 -1.579 1.00 98.44 122 VAL A N 1
ATOM 917 C CA . VAL A 1 122 ? 3.550 -7.448 -1.193 1.00 98.44 122 VAL A CA 1
ATOM 918 C C . VAL A 1 122 ? 2.831 -8.725 -0.759 1.00 98.44 122 VAL A 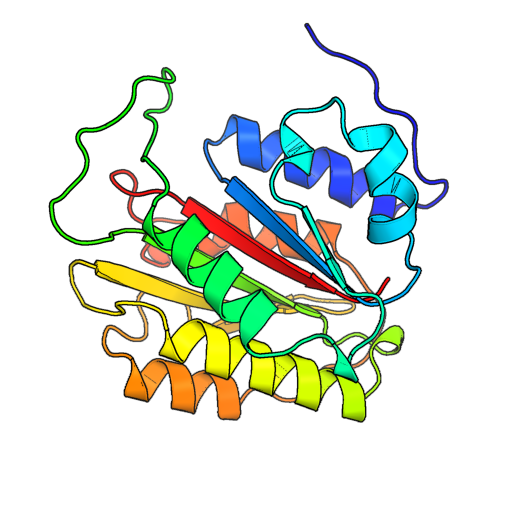C 1
ATOM 920 O O . VAL A 1 122 ? 2.123 -8.730 0.249 1.00 98.44 122 VAL A O 1
ATOM 923 N N . LYS A 1 123 ? 3.047 -9.833 -1.471 1.00 98.62 123 LYS A N 1
ATOM 924 C CA . LYS A 1 123 ? 2.530 -11.153 -1.099 1.00 98.62 123 LYS A CA 1
ATOM 925 C C . LYS A 1 123 ? 3.110 -11.626 0.231 1.00 98.62 123 LYS A C 1
ATOM 927 O O . LYS A 1 123 ? 2.362 -12.070 1.101 1.00 98.62 123 LYS A O 1
ATOM 932 N N . TYR A 1 124 ? 4.422 -11.506 0.420 1.00 98.50 124 TYR A N 1
ATOM 933 C CA . TYR A 1 124 ? 5.072 -11.877 1.671 1.00 98.50 124 TYR A CA 1
ATOM 934 C C . TYR A 1 124 ? 4.567 -11.007 2.831 1.00 98.50 124 TYR A C 1
ATOM 936 O O . TYR A 1 124 ? 4.166 -11.557 3.852 1.00 98.50 124 TYR A O 1
ATOM 944 N N . LEU A 1 125 ? 4.450 -9.689 2.659 1.00 98.44 125 LEU A N 1
ATOM 945 C CA . LEU A 1 125 ? 3.818 -8.783 3.622 1.00 98.44 125 LEU A CA 1
ATOM 946 C C . LEU A 1 125 ? 2.407 -9.255 3.996 1.00 98.44 125 LEU A C 1
ATOM 948 O O . LEU A 1 125 ? 2.126 -9.466 5.172 1.00 98.44 125 LEU A O 1
ATOM 952 N N . ALA A 1 126 ? 1.542 -9.499 3.008 1.00 98.44 126 ALA A N 1
ATOM 953 C CA . ALA A 1 126 ? 0.184 -9.984 3.244 1.00 98.44 126 ALA A CA 1
ATOM 954 C C . ALA A 1 126 ? 0.149 -11.341 3.969 1.00 98.44 126 ALA A C 1
ATOM 956 O O . ALA A 1 126 ? -0.790 -11.622 4.713 1.00 98.44 126 ALA A O 1
ATOM 957 N N . SER A 1 127 ? 1.178 -12.177 3.799 1.00 98.38 127 SER A N 1
ATOM 958 C CA . SER A 1 127 ? 1.284 -13.459 4.503 1.00 98.38 127 SER A CA 1
ATOM 959 C C . SER A 1 127 ? 1.539 -13.304 6.007 1.00 98.38 127 SER A C 1
ATOM 961 O O . SER A 1 127 ? 1.143 -14.185 6.776 1.00 98.38 127 SER A O 1
ATOM 963 N N . GLN A 1 128 ? 2.154 -12.188 6.414 1.00 98.25 128 GLN A N 1
ATOM 964 C CA . GLN A 1 128 ? 2.448 -11.857 7.810 1.00 98.25 128 GLN A CA 1
ATOM 965 C C . GLN A 1 128 ? 1.277 -11.166 8.518 1.00 98.25 128 GLN A C 1
ATOM 967 O O . GLN A 1 128 ? 1.260 -11.117 9.742 1.00 98.25 128 GLN A O 1
ATOM 972 N N . LEU A 1 129 ? 0.295 -10.664 7.765 1.00 97.81 129 LEU A N 1
ATOM 973 C CA . LEU A 1 129 ? -0.879 -10.000 8.321 1.00 97.81 129 LEU A CA 1
ATOM 974 C C . LEU A 1 129 ? -1.923 -11.011 8.823 1.00 97.81 129 LEU A C 1
ATOM 976 O O . LEU A 1 129 ? -2.211 -12.032 8.188 1.00 97.81 129 LEU A O 1
ATOM 980 N N . GLN A 1 130 ? -2.580 -10.673 9.926 1.00 96.75 130 GLN A N 1
ATOM 981 C CA . GLN A 1 130 ? -3.670 -11.405 10.564 1.00 96.75 130 GLN A CA 1
ATOM 982 C C . GLN A 1 130 ? -4.998 -11.178 9.832 1.00 96.75 130 GLN A C 1
ATOM 984 O O . GLN A 1 130 ? -6.005 -10.776 10.416 1.00 96.75 130 GLN A O 1
ATOM 989 N N . ILE A 1 131 ? -5.018 -11.464 8.530 1.00 98.06 131 ILE A N 1
ATOM 990 C CA . ILE A 1 131 ? -6.185 -11.272 7.664 1.00 98.06 131 ILE A CA 1
ATOM 991 C C . ILE A 1 131 ? -7.367 -12.116 8.166 1.00 98.06 131 ILE A C 1
ATOM 993 O O . ILE A 1 131 ? -7.222 -13.278 8.572 1.00 98.06 131 ILE A O 1
ATOM 997 N N . GLY A 1 132 ? -8.552 -11.512 8.197 1.00 96.62 132 GLY A N 1
ATOM 998 C CA . GLY A 1 132 ? -9.752 -12.159 8.721 1.00 96.62 132 GLY A CA 1
ATOM 999 C C . GLY A 1 132 ? -10.986 -11.264 8.694 1.00 96.62 132 GLY A C 1
ATOM 1000 O O . GLY A 1 132 ? -10.866 -10.043 8.737 1.00 96.62 132 GLY A O 1
ATOM 1001 N N . GLN A 1 133 ? -12.174 -11.876 8.736 1.00 93.56 133 GLN A N 1
ATOM 1002 C CA . GLN A 1 133 ? -13.471 -11.179 8.757 1.00 93.56 133 GLN A CA 1
ATOM 1003 C C . GLN A 1 133 ? -13.526 -10.013 9.759 1.00 93.56 133 GLN A C 1
ATOM 1005 O O . GLN A 1 133 ? -13.918 -8.911 9.394 1.00 93.56 133 GLN A O 1
ATOM 1010 N N . ASN A 1 134 ? -13.074 -10.235 10.996 1.00 92.00 134 ASN A N 1
ATOM 1011 C CA . ASN A 1 134 ? -13.082 -9.234 12.071 1.00 92.00 134 ASN A CA 1
ATOM 1012 C C . ASN A 1 134 ? -11.668 -8.748 12.438 1.00 92.00 134 ASN A C 1
ATOM 1014 O O . ASN A 1 134 ? -11.446 -8.298 13.558 1.00 92.00 134 ASN A O 1
ATOM 1018 N N . ARG A 1 135 ? -10.704 -8.874 11.518 1.00 94.50 135 ARG A N 1
ATOM 1019 C CA . ARG A 1 135 ? -9.291 -8.513 11.720 1.00 94.50 135 ARG A CA 1
ATOM 1020 C C . ARG A 1 135 ? -8.818 -7.568 10.618 1.00 94.50 135 ARG A C 1
ATOM 1022 O O . ARG A 1 135 ? -9.527 -6.606 10.322 1.00 94.50 135 ARG A O 1
ATOM 1029 N N . VAL A 1 136 ? -7.648 -7.804 10.030 1.00 97.12 136 VAL A N 1
ATOM 1030 C CA . VAL A 1 136 ? -7.091 -6.996 8.941 1.00 97.12 136 VAL A CA 1
ATOM 1031 C C . VAL A 1 136 ? -7.823 -7.288 7.628 1.00 97.12 136 VAL A C 1
ATOM 1033 O O . VAL A 1 136 ? -7.993 -8.454 7.260 1.00 97.12 136 VAL A O 1
ATOM 1036 N N . HIS A 1 137 ? -8.243 -6.237 6.923 1.00 98.00 137 HIS A N 1
ATOM 1037 C CA . HIS A 1 137 ? -8.745 -6.297 5.545 1.00 98.00 137 HIS A CA 1
ATOM 1038 C C . HIS A 1 137 ? -7.718 -5.662 4.612 1.00 98.00 137 HIS A C 1
ATOM 1040 O O . HIS A 1 137 ? -7.058 -4.692 4.984 1.00 98.00 137 HIS A O 1
ATOM 1046 N N . VAL A 1 138 ? -7.566 -6.218 3.410 1.00 98.44 138 VAL A N 1
ATOM 1047 C CA . VAL A 1 138 ? -6.552 -5.776 2.444 1.00 98.44 138 VAL A CA 1
ATOM 1048 C C . VAL A 1 138 ? -7.203 -5.521 1.093 1.00 98.44 138 VAL A C 1
ATOM 1050 O O . VAL A 1 138 ? -7.976 -6.344 0.608 1.00 98.44 138 VAL A O 1
ATOM 1053 N N . ALA A 1 139 ? -6.844 -4.404 0.474 1.00 98.62 139 ALA A N 1
ATOM 1054 C CA . ALA A 1 139 ? -7.090 -4.107 -0.926 1.00 98.62 139 ALA A CA 1
ATOM 1055 C C . ALA A 1 139 ? -5.754 -3.944 -1.651 1.00 98.62 139 ALA A C 1
ATOM 1057 O O . ALA A 1 139 ? -4.777 -3.461 -1.072 1.00 98.62 139 ALA A O 1
ATOM 1058 N N . LEU A 1 140 ? -5.727 -4.309 -2.929 1.00 98.75 140 LEU A N 1
ATOM 1059 C CA . LEU A 1 140 ? -4.591 -4.057 -3.807 1.00 98.75 140 LEU A CA 1
ATOM 1060 C C . LEU A 1 140 ? -5.039 -3.153 -4.948 1.00 98.75 140 LEU A C 1
ATOM 1062 O O . LEU A 1 140 ? -5.988 -3.457 -5.674 1.00 98.75 140 LEU A O 1
ATOM 1066 N N . VAL A 1 141 ? -4.316 -2.054 -5.114 1.00 98.62 141 VAL A N 1
ATOM 1067 C CA . VAL A 1 141 ? -4.427 -1.158 -6.257 1.00 98.62 141 VAL A CA 1
ATOM 1068 C C . VAL A 1 141 ? -3.065 -1.103 -6.915 1.00 98.62 141 VAL A C 1
ATOM 1070 O O . VAL A 1 141 ? -2.065 -0.792 -6.272 1.00 98.62 141 VAL A O 1
ATOM 1073 N N . GLN A 1 142 ? -3.026 -1.373 -8.207 1.00 97.81 142 GLN A N 1
ATOM 1074 C CA . GLN A 1 142 ? -1.843 -1.130 -9.008 1.00 97.81 142 GLN A CA 1
ATOM 1075 C C . GLN A 1 142 ? -1.943 0.261 -9.646 1.00 97.81 142 GLN A C 1
ATOM 1077 O O . GLN A 1 142 ? -3.042 0.722 -9.976 1.00 97.81 142 GLN A O 1
ATOM 1082 N N . PHE A 1 143 ? -0.820 0.958 -9.800 1.00 95.31 143 PHE A N 1
ATOM 1083 C CA . PHE A 1 143 ? -0.811 2.267 -10.448 1.00 95.31 143 PHE A CA 1
ATOM 1084 C C . PHE A 1 143 ? 0.361 2.443 -11.408 1.00 95.31 143 PHE A C 1
ATOM 1086 O O . PHE A 1 143 ? 1.453 1.925 -11.206 1.00 95.31 143 PHE A O 1
ATOM 1093 N N . SER A 1 144 ? 0.104 3.197 -12.467 1.00 91.94 144 SER A N 1
ATOM 1094 C CA . SER A 1 144 ? 1.100 3.715 -13.396 1.00 91.94 144 SER A CA 1
ATOM 1095 C C . SER A 1 144 ? 0.610 5.074 -13.909 1.00 91.94 144 SER A C 1
ATOM 1097 O O . SER A 1 144 ? 0.408 5.973 -13.101 1.00 91.94 144 SER A O 1
ATOM 1099 N N . GLY A 1 145 ? 0.342 5.232 -15.210 1.00 87.25 145 GLY A N 1
ATOM 1100 C CA . GLY A 1 145 ? -0.356 6.397 -15.770 1.00 87.25 145 GLY A CA 1
ATOM 1101 C C . GLY A 1 145 ? -1.855 6.427 -15.439 1.00 87.25 145 GLY A C 1
ATOM 1102 O O . GLY A 1 145 ? -2.548 7.388 -15.754 1.00 87.25 145 GLY A O 1
ATOM 1103 N N . LYS A 1 146 ? -2.370 5.349 -14.838 1.00 91.94 146 LYS A N 1
ATOM 1104 C CA . LYS A 1 146 ? -3.747 5.177 -14.362 1.00 91.94 146 LYS A CA 1
ATOM 1105 C C . LYS A 1 146 ? -3.754 4.285 -13.121 1.00 91.94 146 LYS A C 1
ATOM 1107 O O . LYS A 1 146 ? -2.745 3.650 -12.820 1.00 91.94 146 LYS A O 1
ATOM 1112 N N . THR A 1 147 ? -4.894 4.182 -12.447 1.00 94.81 147 THR A N 1
ATOM 1113 C CA . THR A 1 147 ? -5.109 3.226 -11.351 1.00 94.81 147 THR A CA 1
ATOM 1114 C C . THR A 1 147 ? -5.866 1.987 -11.837 1.00 94.81 147 THR A C 1
ATOM 1116 O O . THR A 1 147 ? -6.721 2.071 -12.720 1.00 94.81 147 THR A O 1
ATOM 1119 N N . SER A 1 148 ? -5.539 0.829 -11.266 1.00 97.06 148 SER A N 1
ATOM 1120 C CA . SER A 1 148 ? -6.210 -0.457 -11.474 1.00 97.06 148 SER A CA 1
ATOM 1121 C C . SER A 1 148 ? -6.536 -1.061 -10.114 1.00 97.06 148 SER A C 1
ATOM 1123 O O . SER A 1 148 ? -5.633 -1.334 -9.325 1.00 97.06 148 SER A O 1
ATOM 1125 N N . LEU A 1 149 ? -7.821 -1.245 -9.812 1.00 97.75 149 LEU A N 1
ATOM 1126 C CA . LEU A 1 149 ? -8.244 -1.951 -8.605 1.00 97.75 149 LEU A CA 1
ATOM 1127 C C . LEU A 1 149 ? -8.167 -3.458 -8.860 1.00 97.75 149 LEU A C 1
ATOM 1129 O O . LEU A 1 149 ? -9.014 -4.008 -9.559 1.00 97.75 149 LEU A O 1
ATOM 1133 N N . GLU A 1 150 ? -7.181 -4.124 -8.264 1.00 98.12 150 GLU A N 1
ATOM 1134 C CA . GLU A 1 150 ? -7.023 -5.578 -8.379 1.00 98.12 150 GLU A CA 1
ATOM 1135 C C . GLU A 1 150 ? -8.058 -6.303 -7.507 1.00 98.12 150 GLU A C 1
ATOM 1137 O O . GLU A 1 150 ? -8.660 -7.298 -7.919 1.00 98.12 150 GLU A O 1
ATOM 1142 N N . PHE A 1 151 ? -8.300 -5.791 -6.294 1.00 98.19 151 PHE A N 1
ATOM 1143 C CA . PHE A 1 151 ? -9.422 -6.196 -5.444 1.00 98.19 151 PHE A CA 1
ATOM 1144 C C . PHE A 1 151 ? -9.702 -5.173 -4.322 1.00 98.19 151 PHE A C 1
ATOM 1146 O O . PHE A 1 151 ? -8.753 -4.623 -3.758 1.00 98.19 151 PHE A O 1
ATOM 1153 N N . PRO A 1 152 ? -10.985 -4.930 -3.970 1.00 97.94 152 PRO A N 1
ATOM 1154 C CA . PRO A 1 152 ? -11.379 -4.062 -2.853 1.00 97.94 152 PRO A CA 1
ATOM 1155 C C . PRO A 1 152 ? -11.266 -4.756 -1.485 1.00 97.94 152 PRO A C 1
ATOM 1157 O O . PRO A 1 152 ? -11.146 -5.982 -1.414 1.00 97.94 152 PRO A O 1
ATOM 1160 N N . LEU A 1 153 ? -11.402 -3.975 -0.401 1.00 97.31 153 LEU A N 1
ATOM 1161 C CA . LEU A 1 153 ? -11.326 -4.450 0.993 1.00 97.31 153 LEU A CA 1
ATOM 1162 C C . LEU A 1 153 ? -12.385 -5.523 1.302 1.00 97.31 153 LEU A C 1
ATOM 1164 O O . LEU A 1 153 ? -12.121 -6.453 2.057 1.00 97.31 153 LEU A O 1
ATOM 1168 N N . THR A 1 154 ? -13.567 -5.436 0.680 1.00 93.62 154 THR A N 1
ATOM 1169 C CA . THR A 1 154 ? -14.663 -6.405 0.865 1.00 93.62 154 THR A CA 1
ATOM 1170 C C . THR A 1 154 ? -14.432 -7.767 0.222 1.00 93.62 154 THR A C 1
ATOM 1172 O O . THR A 1 154 ? -15.181 -8.702 0.510 1.00 93.62 154 THR A O 1
ATOM 1175 N N . LYS A 1 155 ? -13.475 -7.902 -0.706 1.00 96.75 155 LYS A N 1
ATOM 1176 C CA . LYS A 1 155 ? -13.463 -9.056 -1.616 1.00 96.75 155 LYS A CA 1
ATOM 1177 C C . LYS A 1 155 ? -13.041 -10.355 -0.940 1.00 96.75 155 LYS A C 1
ATOM 1179 O O . LYS A 1 155 ? -13.585 -11.405 -1.282 1.00 96.75 155 LYS A O 1
ATOM 1184 N N . TYR A 1 156 ? -12.065 -10.291 -0.037 1.00 97.06 156 TYR A N 1
ATOM 1185 C CA . TYR A 1 156 ? -11.475 -11.465 0.600 1.00 97.06 156 TYR A CA 1
ATOM 1186 C C . TYR A 1 156 ? -11.345 -11.254 2.101 1.00 97.06 156 TYR A C 1
ATOM 1188 O O . TYR A 1 156 ? -10.804 -10.252 2.557 1.00 97.06 156 TYR A O 1
ATOM 1196 N N . THR A 1 157 ? -11.793 -12.245 2.863 1.00 94.19 157 THR A N 1
ATOM 1197 C CA . THR A 1 157 ? -11.740 -12.239 4.332 1.00 94.19 157 THR A CA 1
ATOM 1198 C C . THR A 1 157 ? -10.875 -13.375 4.873 1.00 94.19 157 THR A C 1
ATOM 1200 O O . THR A 1 157 ? -10.849 -13.628 6.076 1.00 94.19 157 THR A O 1
ATOM 1203 N N . ASP A 1 158 ? -10.114 -14.028 3.991 1.00 97.12 158 ASP A N 1
ATOM 1204 C CA . ASP A 1 158 ? -9.124 -15.045 4.312 1.00 97.12 158 ASP A CA 1
ATOM 1205 C C . ASP A 1 158 ? -7.783 -14.750 3.623 1.00 97.12 158 ASP A C 1
ATOM 1207 O O . ASP A 1 158 ? -7.711 -14.237 2.502 1.00 97.12 158 ASP A O 1
ATOM 1211 N N . ARG A 1 159 ? -6.695 -15.097 4.315 1.00 98.00 159 ARG A N 1
ATOM 1212 C CA . ARG A 1 159 ? -5.328 -14.821 3.864 1.00 98.00 159 ARG A CA 1
ATOM 1213 C C . ARG A 1 159 ? -4.991 -15.525 2.549 1.00 98.00 159 ARG A C 1
ATOM 1215 O O . ARG A 1 159 ? -4.351 -14.927 1.695 1.00 98.00 159 ARG A O 1
ATOM 1222 N N . LEU A 1 160 ? -5.406 -16.779 2.366 1.00 98.38 160 LEU A N 1
ATOM 1223 C CA . LEU A 1 160 ? -5.017 -17.574 1.198 1.00 98.38 160 LEU A CA 1
ATOM 1224 C C . LEU A 1 160 ? -5.578 -16.980 -0.100 1.00 98.38 160 LEU A C 1
ATOM 1226 O O . LEU A 1 160 ? -4.866 -16.912 -1.105 1.00 98.38 160 LEU A O 1
ATOM 1230 N N . SER A 1 161 ? -6.826 -16.516 -0.079 1.00 98.50 161 SER A N 1
ATOM 1231 C CA . SER A 1 161 ? -7.450 -15.850 -1.221 1.00 98.50 161 SER A CA 1
ATOM 1232 C C . SER A 1 161 ? -6.779 -14.520 -1.556 1.00 98.50 161 SER A C 1
ATOM 1234 O O . SER A 1 161 ? -6.568 -14.248 -2.738 1.00 98.50 161 SER A O 1
ATOM 1236 N N . VAL A 1 162 ? -6.364 -13.742 -0.547 1.00 98.69 162 VAL A N 1
ATOM 1237 C CA . VAL A 1 162 ? -5.572 -12.514 -0.751 1.00 98.69 162 VAL A CA 1
ATOM 1238 C C . VAL A 1 162 ? -4.243 -12.829 -1.438 1.00 98.69 162 VAL A C 1
ATOM 1240 O O . VAL A 1 162 ? -3.938 -12.224 -2.463 1.00 98.69 162 VAL A O 1
ATOM 1243 N N . LEU A 1 163 ? -3.482 -13.817 -0.950 1.00 98.75 163 LEU A N 1
ATOM 1244 C CA . LEU A 1 163 ? -2.197 -14.199 -1.558 1.00 98.75 163 LEU A CA 1
ATOM 1245 C C . LEU A 1 163 ? -2.359 -14.620 -3.025 1.00 98.75 163 LEU A C 1
ATOM 1247 O O . LEU A 1 163 ? -1.619 -14.160 -3.892 1.00 98.75 163 LEU A O 1
ATOM 1251 N N . ARG A 1 164 ? -3.378 -15.434 -3.320 1.00 98.56 164 ARG A N 1
ATOM 1252 C CA . ARG A 1 164 ? -3.699 -15.850 -4.694 1.00 98.56 164 ARG A CA 1
ATOM 1253 C C . ARG A 1 164 ? -4.143 -14.685 -5.573 1.00 98.56 164 ARG A C 1
ATOM 1255 O O . ARG A 1 164 ? -3.952 -14.741 -6.783 1.00 98.56 164 ARG A O 1
ATOM 1262 N N . ALA A 1 165 ? -4.809 -13.681 -5.008 1.00 98.44 165 ALA A N 1
ATOM 1263 C CA . ALA A 1 165 ? -5.231 -12.500 -5.749 1.00 98.44 165 ALA A CA 1
ATOM 1264 C C . ALA A 1 165 ? -4.049 -11.596 -6.098 1.00 98.44 165 ALA A C 1
ATOM 1266 O O . ALA A 1 165 ? -3.968 -11.147 -7.237 1.00 98.44 165 ALA A O 1
ATOM 1267 N N . ILE A 1 166 ? -3.106 -11.418 -5.170 1.00 98.62 166 ILE A N 1
ATOM 1268 C CA . ILE A 1 166 ? -1.849 -10.703 -5.422 1.00 98.62 166 ILE A CA 1
ATOM 1269 C C . ILE A 1 166 ? -1.073 -11.379 -6.559 1.00 98.62 166 ILE A C 1
ATOM 1271 O O . ILE A 1 166 ? -0.631 -10.692 -7.473 1.00 98.62 166 ILE A O 1
ATOM 1275 N N . ASP A 1 167 ? -0.981 -12.714 -6.574 1.00 98.19 167 ASP A N 1
ATOM 1276 C CA . ASP A 1 167 ? -0.276 -13.456 -7.634 1.00 98.19 167 ASP A CA 1
ATOM 1277 C C . ASP A 1 167 ? -0.789 -13.148 -9.048 1.00 98.19 167 ASP A C 1
ATOM 1279 O O . ASP A 1 167 ? 0.002 -13.119 -9.997 1.00 98.19 167 ASP A O 1
ATOM 1283 N N . ARG A 1 168 ? -2.095 -12.879 -9.184 1.00 97.69 168 ARG A N 1
ATOM 1284 C CA . ARG A 1 168 ? -2.751 -12.586 -10.466 1.00 97.69 168 ARG A CA 1
ATOM 1285 C C . ARG A 1 168 ? -2.498 -11.172 -10.983 1.00 97.69 168 ARG A C 1
ATOM 1287 O O . ARG A 1 168 ? -2.777 -10.934 -12.154 1.00 97.69 168 ARG A O 1
ATOM 1294 N N . ALA A 1 169 ? -1.966 -10.263 -10.166 1.00 97.31 169 ALA A N 1
ATOM 1295 C CA . ALA A 1 169 ? -1.640 -8.916 -10.615 1.00 97.31 169 ALA A CA 1
ATOM 1296 C C . ALA A 1 169 ? -0.555 -8.960 -11.708 1.00 97.31 169 ALA A C 1
ATOM 1298 O O . ALA A 1 169 ? 0.518 -9.562 -11.541 1.00 97.31 169 ALA A O 1
ATOM 1299 N N . THR A 1 170 ? -0.846 -8.310 -12.835 1.00 96.69 170 THR A N 1
ATOM 1300 C CA . THR A 1 170 ? 0.027 -8.231 -14.014 1.00 96.69 170 THR A CA 1
ATOM 1301 C C . THR A 1 170 ? 0.589 -6.828 -14.181 1.00 96.69 170 THR A C 1
ATOM 1303 O O . THR A 1 170 ? -0.109 -5.857 -13.910 1.00 96.69 170 THR A O 1
ATOM 1306 N N . TYR A 1 171 ? 1.822 -6.726 -14.670 1.00 97.12 171 TYR A N 1
ATOM 1307 C CA . TYR A 1 171 ? 2.538 -5.462 -14.836 1.00 97.12 171 TYR A CA 1
ATOM 1308 C C . TYR A 1 171 ? 1.842 -4.502 -15.826 1.00 97.12 171 TYR A C 1
ATOM 1310 O O . TYR A 1 171 ? 1.626 -4.856 -16.987 1.00 97.12 171 TYR A O 1
ATOM 1318 N N . MET A 1 172 ? 1.500 -3.286 -15.381 1.00 92.69 172 MET A N 1
ATOM 1319 C CA . MET A 1 172 ? 0.724 -2.307 -16.164 1.00 92.69 172 MET A CA 1
ATOM 1320 C C . MET A 1 172 ? 1.520 -1.520 -17.210 1.00 92.69 172 MET A C 1
ATOM 1322 O O . MET A 1 172 ? 0.971 -1.245 -18.276 1.00 92.69 172 MET A O 1
ATOM 1326 N N . HIS A 1 173 ? 2.790 -1.195 -16.946 1.00 89.56 173 HIS A N 1
ATOM 1327 C CA . HIS A 1 173 ? 3.607 -0.254 -17.729 1.00 89.56 173 HIS A CA 1
ATOM 1328 C C . HIS A 1 173 ? 3.029 1.182 -17.727 1.00 89.56 173 HIS A C 1
ATOM 1330 O O . HIS A 1 173 ? 1.893 1.426 -17.313 1.00 89.56 173 HIS A O 1
ATOM 1336 N N . GLY A 1 174 ? 3.807 2.160 -18.198 1.00 89.19 174 GLY A N 1
ATOM 1337 C CA . GLY A 1 174 ? 3.391 3.561 -18.346 1.00 89.19 174 GLY A CA 1
ATOM 1338 C C . GLY A 1 174 ? 4.078 4.514 -17.368 1.00 89.19 174 GLY A C 1
ATOM 1339 O O . GLY A 1 174 ? 5.049 4.148 -16.707 1.00 89.19 174 GLY A O 1
ATOM 1340 N N . ASN A 1 175 ? 3.578 5.749 -17.294 1.00 86.75 175 ASN A N 1
ATOM 1341 C CA . ASN A 1 175 ? 4.099 6.773 -16.382 1.00 86.75 175 ASN A CA 1
ATOM 1342 C C . ASN A 1 175 ? 3.875 6.394 -14.912 1.00 86.75 175 ASN A C 1
ATOM 1344 O O . ASN A 1 175 ? 3.242 5.389 -14.614 1.00 86.75 175 ASN A O 1
ATOM 1348 N N . THR A 1 176 ? 4.404 7.191 -13.993 1.00 85.94 176 THR A N 1
ATOM 1349 C CA . THR A 1 176 ? 4.223 7.003 -12.549 1.00 85.94 176 THR A CA 1
ATOM 1350 C C . THR A 1 176 ? 3.374 8.162 -12.040 1.00 85.94 176 THR A C 1
ATOM 1352 O O . THR A 1 176 ? 3.868 9.284 -12.007 1.00 85.94 176 THR A O 1
ATOM 1355 N N . GLU A 1 177 ? 2.106 7.910 -11.704 1.00 87.62 177 GLU A N 1
ATOM 1356 C CA . GLU A 1 177 ? 1.160 8.923 -11.207 1.00 87.62 177 GLU A CA 1
ATOM 1357 C C . GLU A 1 177 ? 0.782 8.628 -9.750 1.00 87.62 177 GLU A C 1
ATOM 1359 O O . GLU A 1 177 ? -0.320 8.168 -9.424 1.00 87.62 177 GLU A O 1
ATOM 1364 N N . THR A 1 178 ? 1.725 8.879 -8.846 1.00 87.00 178 THR A N 1
ATOM 1365 C CA . THR A 1 178 ? 1.596 8.553 -7.420 1.00 87.00 178 THR A CA 1
ATOM 1366 C C . THR A 1 178 ? 0.477 9.359 -6.764 1.00 87.00 178 THR A C 1
ATOM 1368 O O . THR A 1 178 ? -0.320 8.829 -5.984 1.00 87.00 178 THR A O 1
ATOM 1371 N N . GLY A 1 179 ? 0.363 10.643 -7.121 1.00 87.25 179 GLY A N 1
ATOM 1372 C CA . GLY A 1 179 ? -0.706 11.506 -6.618 1.00 87.25 179 GLY A CA 1
ATOM 1373 C C . GLY A 1 179 ? -2.105 10.997 -6.990 1.00 87.25 179 GLY A C 1
ATOM 1374 O O . GLY A 1 179 ? -3.025 11.045 -6.169 1.00 87.25 179 GLY A O 1
ATOM 1375 N N . LEU A 1 180 ? -2.265 10.449 -8.201 1.00 89.81 180 LEU A N 1
ATOM 1376 C CA . LEU A 1 180 ? -3.527 9.854 -8.647 1.00 89.81 180 LEU A CA 1
ATOM 1377 C C . LEU A 1 180 ? -3.874 8.605 -7.826 1.00 89.81 180 LEU A C 1
ATOM 1379 O O . LEU A 1 180 ? -5.020 8.458 -7.397 1.00 89.81 180 LEU A O 1
ATOM 1383 N N . ALA A 1 181 ? -2.891 7.742 -7.565 1.00 93.06 181 ALA A N 1
ATOM 1384 C CA . ALA A 1 181 ? -3.070 6.528 -6.773 1.00 93.06 181 ALA A CA 1
ATOM 1385 C C . ALA A 1 181 ? -3.496 6.831 -5.329 1.00 93.06 181 ALA A C 1
ATOM 1387 O O . ALA A 1 181 ? -4.477 6.266 -4.838 1.00 93.06 181 ALA A O 1
ATOM 1388 N N . LEU A 1 182 ? -2.828 7.788 -4.674 1.00 92.81 182 LEU A N 1
ATOM 1389 C CA . LEU A 1 182 ? -3.196 8.245 -3.330 1.00 92.81 182 LEU A CA 1
ATOM 1390 C C . LEU A 1 182 ? -4.604 8.851 -3.306 1.00 92.81 182 LEU A C 1
ATOM 1392 O O . LEU A 1 182 ? -5.398 8.571 -2.404 1.00 92.81 182 LEU A O 1
ATOM 1396 N N . LYS A 1 183 ? -4.957 9.659 -4.313 1.00 94.19 183 LYS A N 1
ATOM 1397 C CA . LYS A 1 183 ? -6.308 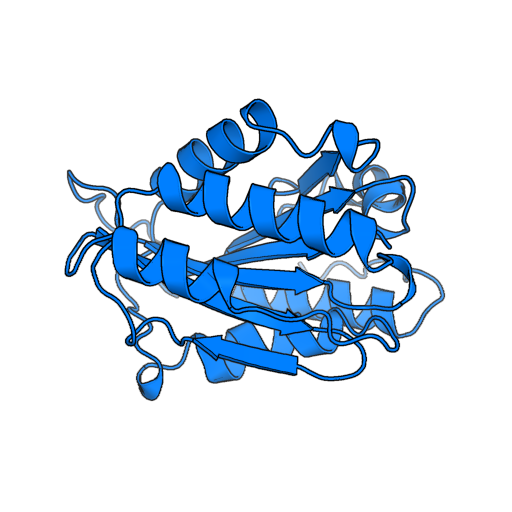10.218 -4.431 1.00 94.19 183 LYS A CA 1
ATOM 1398 C C . LYS A 1 183 ? -7.361 9.116 -4.560 1.00 94.19 183 LYS A C 1
ATOM 1400 O O . LYS A 1 183 ? -8.350 9.162 -3.830 1.00 94.19 183 LYS A O 1
ATOM 1405 N N . TYR A 1 184 ? -7.129 8.136 -5.431 1.00 96.50 184 TYR A N 1
ATOM 1406 C CA . TYR A 1 184 ? -8.030 7.006 -5.659 1.00 96.50 184 TYR A CA 1
ATOM 1407 C C . TYR A 1 184 ? -8.221 6.152 -4.399 1.00 96.50 184 TYR A C 1
ATOM 1409 O O . TYR A 1 184 ? -9.355 5.858 -4.028 1.00 96.50 184 TYR A O 1
ATOM 1417 N N . ALA A 1 185 ? -7.142 5.830 -3.678 1.00 96.94 185 ALA A N 1
ATOM 1418 C CA . ALA A 1 185 ? -7.229 5.074 -2.428 1.00 96.94 185 ALA A CA 1
ATOM 1419 C C . ALA A 1 185 ? -8.136 5.758 -1.395 1.00 96.94 185 ALA A C 1
ATOM 1421 O O . ALA A 1 185 ? -9.040 5.132 -0.849 1.00 96.94 185 ALA A O 1
ATOM 1422 N N . ARG A 1 186 ? -7.929 7.056 -1.145 1.00 94.06 186 ARG A N 1
ATOM 1423 C CA . ARG A 1 186 ? -8.663 7.790 -0.097 1.00 94.06 186 ARG A CA 1
ATOM 1424 C C . ARG A 1 186 ? -10.117 8.068 -0.450 1.00 94.06 186 ARG A C 1
ATOM 1426 O O . ARG A 1 186 ? -10.941 8.125 0.455 1.00 94.06 186 ARG A O 1
ATOM 1433 N N . ASN A 1 187 ? -10.409 8.327 -1.724 1.00 94.44 187 ASN A N 1
ATOM 1434 C CA . ASN A 1 187 ? -11.745 8.750 -2.141 1.00 94.44 187 ASN A CA 1
ATOM 1435 C C . ASN A 1 187 ? -12.627 7.568 -2.549 1.00 94.44 187 ASN A C 1
ATOM 1437 O O . ASN A 1 187 ? -13.811 7.574 -2.234 1.00 94.44 187 ASN A O 1
ATOM 1441 N N . GLU A 1 188 ? -12.052 6.556 -3.200 1.00 95.62 188 GLU A N 1
ATOM 1442 C CA . GLU A 1 188 ? -12.816 5.440 -3.759 1.00 95.62 188 GLU A CA 1
ATOM 1443 C C . GLU A 1 188 ? -12.686 4.188 -2.886 1.00 95.62 188 GLU A C 1
ATOM 1445 O O . GLU A 1 188 ? -13.682 3.656 -2.394 1.00 95.62 188 GLU A O 1
ATOM 1450 N N . VAL A 1 189 ? -11.454 3.727 -2.640 1.00 97.25 189 VAL A N 1
ATOM 1451 C CA . VAL A 1 189 ? -11.208 2.436 -1.967 1.00 97.25 189 VAL A CA 1
ATOM 1452 C C . VAL A 1 189 ? -11.542 2.492 -0.477 1.00 97.25 189 VAL A C 1
ATOM 1454 O O . VAL A 1 189 ? -12.095 1.537 0.059 1.00 97.25 189 VAL A O 1
ATOM 1457 N N . PHE A 1 190 ? -11.286 3.623 0.185 1.00 96.06 190 PHE A N 1
ATOM 1458 C CA . PHE A 1 190 ? -11.698 3.859 1.571 1.00 96.06 190 PHE A CA 1
ATOM 1459 C C . PHE A 1 190 ? -13.158 4.323 1.728 1.00 96.06 190 PHE A C 1
ATOM 1461 O O . PHE A 1 190 ? -13.530 4.850 2.779 1.00 96.06 190 PHE A O 1
ATOM 1468 N N . SER A 1 191 ? -14.005 4.131 0.715 1.00 93.94 191 SER A N 1
ATOM 1469 C CA . SER A 1 191 ? -15.446 4.348 0.853 1.00 93.94 191 SER A CA 1
ATOM 1470 C C . SER A 1 191 ? -16.121 3.177 1.574 1.00 93.94 191 SER A C 1
ATOM 1472 O O . SER A 1 191 ? -15.706 2.021 1.456 1.00 93.94 191 SER A O 1
ATOM 1474 N N . SER A 1 192 ? -17.228 3.447 2.269 1.00 90.50 192 SER A N 1
ATOM 1475 C CA . SER A 1 192 ? -18.036 2.394 2.903 1.00 90.50 192 SER A CA 1
ATOM 1476 C C . SER A 1 192 ? -18.540 1.364 1.884 1.00 90.50 192 SER A C 1
ATOM 1478 O O . SER A 1 192 ? -18.615 0.179 2.193 1.00 90.50 192 SER A O 1
ATOM 1480 N N . SER A 1 193 ? -18.810 1.791 0.643 1.00 90.25 193 SER A N 1
ATOM 1481 C CA . SER A 1 193 ? -19.219 0.898 -0.452 1.00 90.25 193 SER A CA 1
ATOM 1482 C C . SER A 1 193 ? -18.136 -0.107 -0.864 1.00 90.25 193 SER A C 1
ATOM 1484 O O . SER A 1 193 ? -18.451 -1.197 -1.338 1.00 90.25 193 SER A O 1
ATOM 1486 N N . MET A 1 194 ? -16.864 0.231 -0.628 1.00 92.88 194 MET A N 1
ATOM 1487 C CA . MET A 1 194 ? -15.703 -0.623 -0.888 1.00 92.88 194 MET A CA 1
ATOM 1488 C C . MET A 1 194 ? -15.232 -1.389 0.354 1.00 92.88 194 MET A C 1
ATOM 1490 O O . MET A 1 194 ? -14.248 -2.125 0.270 1.00 92.88 194 MET A O 1
ATOM 1494 N N . GLY A 1 195 ? -15.965 -1.291 1.470 1.00 90.31 195 GLY A N 1
ATOM 1495 C CA . GLY A 1 195 ? -15.747 -2.087 2.683 1.00 90.31 195 GLY A CA 1
ATOM 1496 C C . GLY A 1 195 ? -14.966 -1.401 3.784 1.00 90.31 195 GLY A C 1
ATOM 1497 O O . GLY A 1 195 ? -14.636 -2.060 4.764 1.00 90.31 195 GLY A O 1
ATOM 1498 N N . ALA A 1 196 ? -14.666 -0.111 3.634 1.00 93.81 196 ALA A N 1
ATOM 1499 C CA . ALA A 1 196 ? -13.903 0.612 4.633 1.00 93.81 196 ALA A CA 1
ATOM 1500 C C . ALA A 1 196 ? -14.683 0.774 5.943 1.00 93.81 196 ALA A C 1
ATOM 1502 O O . ALA A 1 196 ? -15.846 1.190 5.961 1.00 93.81 196 ALA A O 1
ATOM 1503 N N . ARG A 1 197 ? -14.004 0.478 7.043 1.00 92.44 197 ARG A N 1
ATOM 1504 C CA . ARG A 1 197 ? -14.473 0.557 8.419 1.00 92.44 197 ARG A CA 1
ATOM 1505 C C . ARG A 1 197 ? -13.940 1.840 9.051 1.00 92.44 197 ARG A C 1
ATOM 1507 O O . ARG A 1 197 ? -12.772 2.189 8.895 1.00 92.44 197 ARG A O 1
ATOM 1514 N N . LEU A 1 198 ? -14.812 2.554 9.758 1.00 86.44 198 LEU A N 1
ATOM 1515 C CA . LEU A 1 198 ? -14.459 3.811 10.430 1.00 86.44 198 LEU A CA 1
ATOM 1516 C C . LEU A 1 198 ? -13.889 3.585 11.840 1.00 86.44 198 LEU A C 1
ATOM 1518 O O . LEU A 1 198 ? -13.247 4.472 12.385 1.00 86.44 198 LEU A O 1
ATOM 1522 N N . ASP A 1 199 ? -14.101 2.402 12.424 1.00 87.50 199 ASP A N 1
ATOM 1523 C CA . ASP A 1 199 ? -13.669 2.038 13.780 1.00 87.50 199 ASP A CA 1
ATOM 1524 C C . ASP A 1 199 ? -12.276 1.382 13.830 1.00 87.50 199 ASP A C 1
ATOM 1526 O O . ASP A 1 199 ? -11.870 0.857 14.867 1.00 87.50 199 ASP A O 1
ATOM 1530 N N . VAL A 1 200 ? -11.541 1.377 12.713 1.00 91.44 200 VAL A N 1
ATOM 1531 C CA . VAL A 1 200 ? -10.211 0.759 12.589 1.00 91.44 200 VAL A CA 1
ATOM 1532 C C . VAL A 1 200 ? -9.223 1.728 11.928 1.00 91.44 200 VAL A C 1
ATOM 1534 O O . VAL A 1 200 ? -9.646 2.620 11.189 1.00 91.44 200 VAL A O 1
ATOM 1537 N N . PRO A 1 201 ? -7.902 1.568 12.139 1.00 92.12 201 PRO A N 1
ATOM 1538 C CA . PRO A 1 201 ? -6.903 2.304 11.379 1.00 92.12 201 PRO A CA 1
ATOM 1539 C C . PRO A 1 201 ? -7.094 2.073 9.878 1.00 92.12 201 PRO A C 1
ATOM 1541 O O . PRO A 1 201 ? -7.178 0.929 9.420 1.00 92.12 201 PRO A O 1
ATOM 1544 N N . ARG A 1 202 ? -7.116 3.164 9.114 1.00 93.94 202 ARG A N 1
ATOM 1545 C CA . ARG A 1 202 ? -7.088 3.143 7.650 1.00 93.94 202 ARG A CA 1
ATOM 1546 C C . ARG A 1 202 ? -5.677 3.465 7.197 1.00 93.94 202 ARG A C 1
ATOM 1548 O O . ARG A 1 202 ? -5.144 4.520 7.537 1.00 93.94 202 ARG A O 1
ATOM 1555 N N . ILE A 1 203 ? -5.063 2.544 6.467 1.00 95.12 203 ILE A N 1
ATOM 1556 C CA . ILE A 1 203 ? -3.632 2.575 6.177 1.00 95.12 203 ILE A CA 1
ATOM 1557 C C . ILE A 1 203 ? -3.403 2.414 4.678 1.00 95.12 203 ILE A C 1
ATOM 1559 O O . ILE A 1 203 ? -3.861 1.455 4.063 1.00 95.12 203 ILE A O 1
ATOM 1563 N N . ILE A 1 204 ? -2.648 3.332 4.091 1.00 95.81 204 ILE A N 1
ATOM 1564 C CA . ILE A 1 204 ? -2.077 3.188 2.756 1.00 95.81 204 ILE A CA 1
ATOM 1565 C C . ILE A 1 204 ? -0.654 2.670 2.906 1.00 95.81 204 ILE A C 1
ATOM 1567 O O . ILE A 1 204 ? 0.125 3.222 3.677 1.00 95.81 204 ILE A O 1
ATOM 1571 N N . ILE A 1 205 ? -0.302 1.645 2.139 1.00 96.12 205 ILE A N 1
ATOM 1572 C CA . ILE A 1 205 ? 1.084 1.225 1.938 1.00 96.12 205 ILE A CA 1
ATOM 1573 C C . ILE A 1 205 ? 1.431 1.518 0.486 1.00 96.12 205 ILE A C 1
ATOM 1575 O O . ILE A 1 205 ? 0.946 0.839 -0.413 1.00 96.12 205 ILE A O 1
ATOM 1579 N N . LEU A 1 206 ? 2.251 2.536 0.256 1.00 93.69 206 LEU A N 1
ATOM 1580 C CA . LEU A 1 206 ? 2.752 2.900 -1.059 1.00 93.69 206 LEU A CA 1
ATOM 1581 C C . LEU A 1 206 ? 4.095 2.221 -1.310 1.00 93.69 206 LEU A C 1
ATOM 1583 O O . LEU A 1 206 ? 5.053 2.496 -0.597 1.00 93.69 206 LEU A O 1
ATOM 1587 N N . LEU A 1 207 ? 4.178 1.375 -2.335 1.00 93.50 207 LEU A N 1
ATOM 1588 C CA . LEU A 1 207 ? 5.421 0.748 -2.779 1.00 93.50 207 LEU A CA 1
ATOM 1589 C C . LEU A 1 207 ? 5.782 1.270 -4.169 1.00 93.50 207 LEU A C 1
ATOM 1591 O O . LEU A 1 207 ? 5.073 0.993 -5.135 1.00 93.50 207 LEU A O 1
ATOM 1595 N N . THR A 1 208 ? 6.876 2.024 -4.261 1.00 89.12 208 THR A N 1
ATOM 1596 C CA . THR A 1 208 ? 7.324 2.700 -5.491 1.00 89.12 208 THR A CA 1
ATOM 1597 C C . THR A 1 208 ? 8.844 2.851 -5.518 1.00 89.12 208 THR A C 1
ATOM 1599 O O . THR A 1 208 ? 9.506 2.679 -4.494 1.00 89.12 208 THR A O 1
ATOM 1602 N N . SER A 1 209 ? 9.413 3.138 -6.690 1.00 79.38 209 SER A N 1
ATOM 1603 C CA . SER A 1 209 ? 10.864 3.245 -6.885 1.00 79.38 209 SER A CA 1
ATOM 1604 C C . SER A 1 209 ? 11.337 4.557 -7.509 1.00 79.38 209 SER A C 1
ATOM 1606 O O . SER A 1 209 ? 12.430 4.597 -8.074 1.00 79.38 209 SER A O 1
ATOM 1608 N N . LYS A 1 210 ? 10.500 5.600 -7.492 1.00 66.31 210 LYS A N 1
ATOM 1609 C CA . LYS A 1 210 ? 10.780 6.873 -8.162 1.00 66.31 210 LYS A CA 1
ATOM 1610 C C . LYS A 1 210 ? 10.999 8.044 -7.216 1.00 66.31 210 LYS A C 1
ATOM 1612 O O . LYS A 1 210 ? 10.576 8.017 -6.039 1.00 66.31 210 LYS A O 1
#

Mean predicted aligned error: 6.32 Å

Radius of gyration: 15.89 Å; Cα contacts (8 Å, |Δi|>4): 421; chains: 1; bounding box: 38×44×41 Å

pLDDT: mean 84.9, std 16.78, range [24.61, 98.75]

Sequence (210 aa):
VIIHIGAGTGADSRNYADNVKIALEKGIIVYNVAVGDGWIVNKLSEFAGQPETRYSLPVANFPLLNAPVSNTLAYRVENEVPYTEDGLPVARSCLPRADIVILLDGSTSVTSNNFLTAKENVKYLASQLQIGQNRVHVALVQFSGKTSLEFPLTKYTDRLSVLRAIDRATYMHGNTETGLALKYARNEVFSSSMGARLDVPRIIILLTSK